Protein AF-A0A3N5S3W1-F1 (afdb_monomer)

Secondary structure (DSSP, 8-state):
---------------HHHHHHHHHHHHHHHHHTT-HHHHHHHHHHHHHHHHT-----HHHHHHHHHHHHHHHHHHTT-HHHHHHHHHHHHHHHH-S----------------EEEEEETTTTEEEEEETTSEEEE----TTS-EEEEEEEPPPSSTTT-TT-TTS-TT---EEEEEEEE-TT--HHHHHHHHHHHHHT-TTEEEEEEEEEEEGGGEEEEEEEEEEEETTEEEEEEEEEEEETTEEEEEEEEEEHHHHHHHHHHHHHHHHH-EE-------

Sequence (280 aa):
MFPIVRAQNQSTLGTSESVIKVLIEDAIQALHDGNTTKTIQNLHVVDKMISESNQNYTNVQASKLLIGDAIQAVNNNDTARALVYLNLTVQQLGGQILASQTFGTIQPAIQGLLTYNDPVLGISIQYPSDWSSRQYAYTPSVNNTLVGFYSPSKTASELGNISGVSGNFVPYLDIFIFPSKNVSLDEIVKSRINKINSSSNFVINESKPISLKGNQPAYIIIYNSMAQGEHFKKMQVYTPLHNNIYLLTFTAQDALFSNYLQTVWKMINSFEITNSTAIH

Solvent-accessible surface area (backbone atoms only — not comparable to full-atom values): 16065 Å² total; per-residue (Å²): 136,88,83,90,81,76,84,78,82,83,72,87,72,70,53,75,65,56,54,42,51,54,37,51,55,52,21,50,52,28,47,76,73,67,35,55,69,60,19,44,54,33,46,53,53,40,48,49,56,58,72,72,47,89,69,92,46,76,50,56,60,55,31,48,52,27,48,52,53,19,46,53,23,46,76,69,71,34,56,70,61,16,50,52,27,50,52,51,30,49,54,60,77,51,87,65,83,85,78,88,73,89,70,73,84,77,59,78,82,75,81,49,73,40,74,51,74,39,68,90,80,20,37,32,32,41,42,58,55,72,37,50,74,47,76,48,80,82,60,88,90,43,79,28,57,46,39,36,40,32,48,68,72,75,44,83,84,73,51,85,70,58,89,90,49,79,62,76,81,57,44,32,41,32,38,32,38,32,58,40,82,91,53,52,70,68,58,54,49,50,53,51,51,51,60,41,71,75,33,93,51,39,47,80,78,46,74,47,79,48,66,40,46,91,70,38,64,29,37,40,40,31,30,40,38,57,55,98,92,40,59,29,33,36,42,37,38,40,33,73,52,93,66,28,33,40,35,40,37,37,43,22,47,48,93,49,35,73,81,44,43,67,60,52,48,52,25,55,56,46,30,34,75,46,82,59,75,78,84,126

Structure (mmCIF, N/CA/C/O backbone):
data_AF-A0A3N5S3W1-F1
#
_entry.id   AF-A0A3N5S3W1-F1
#
loop_
_atom_site.group_PDB
_atom_site.id
_atom_site.type_symbol
_atom_site.label_atom_id
_atom_site.label_alt_id
_atom_site.label_comp_id
_atom_site.label_asym_id
_atom_site.label_entity_id
_atom_site.label_seq_id
_atom_site.pdbx_PDB_ins_code
_atom_site.Cartn_x
_atom_site.Cartn_y
_atom_site.Cartn_z
_atom_site.occupancy
_atom_site.B_iso_or_equiv
_atom_site.auth_seq_id
_atom_site.auth_comp_id
_atom_site.auth_asym_id
_atom_site.auth_atom_id
_atom_site.pdbx_PDB_model_num
ATOM 1 N N . MET A 1 1 ? 56.253 40.231 -25.100 1.00 32.78 1 MET A N 1
ATOM 2 C CA . MET A 1 1 ? 55.060 40.835 -25.725 1.00 32.78 1 MET A CA 1
ATOM 3 C C . MET A 1 1 ? 54.496 39.808 -26.705 1.00 32.78 1 MET A C 1
ATOM 5 O O . MET A 1 1 ? 55.181 39.521 -27.672 1.00 32.78 1 MET A O 1
ATOM 9 N N . PHE A 1 2 ? 53.314 39.251 -26.383 1.00 25.14 2 PHE A N 1
ATOM 10 C CA . PHE A 1 2 ? 52.444 38.343 -27.178 1.00 25.14 2 PHE A CA 1
ATOM 11 C C . PHE A 1 2 ? 52.997 36.942 -27.575 1.00 25.14 2 PHE A C 1
ATOM 13 O O . PHE A 1 2 ? 54.201 36.732 -27.526 1.00 25.14 2 PHE A O 1
ATOM 20 N N . PRO A 1 3 ? 52.135 35.926 -27.813 1.00 38.06 3 PRO A N 1
ATOM 21 C CA . PRO A 1 3 ? 51.559 35.107 -26.744 1.00 38.06 3 PRO A CA 1
ATOM 22 C C . PRO A 1 3 ? 51.691 33.584 -26.984 1.00 38.06 3 PRO A C 1
ATOM 24 O O . PRO A 1 3 ? 52.131 33.104 -28.023 1.00 38.06 3 PRO A O 1
ATOM 27 N N . ILE A 1 4 ? 51.264 32.834 -25.969 1.00 38.31 4 ILE A N 1
ATOM 28 C CA . ILE A 1 4 ? 51.109 31.377 -25.913 1.00 38.31 4 ILE A CA 1
ATOM 29 C C . ILE A 1 4 ? 50.134 30.891 -27.000 1.00 38.31 4 ILE A C 1
ATOM 31 O O . ILE A 1 4 ? 48.988 31.334 -27.027 1.00 38.31 4 ILE A O 1
ATOM 35 N N . VAL A 1 5 ? 50.536 29.902 -27.803 1.00 31.53 5 VAL A N 1
ATOM 36 C CA . VAL A 1 5 ? 49.600 29.033 -28.534 1.00 31.53 5 VAL A CA 1
ATOM 37 C C . VAL A 1 5 ? 49.652 27.657 -27.882 1.00 31.53 5 VAL A C 1
ATOM 39 O O . VAL A 1 5 ? 50.535 26.844 -28.145 1.00 31.53 5 VAL A O 1
ATOM 42 N N . ARG A 1 6 ? 48.706 27.417 -26.968 1.00 31.36 6 ARG A N 1
ATOM 43 C CA . ARG A 1 6 ? 48.341 26.061 -26.556 1.00 31.36 6 ARG A CA 1
ATOM 44 C C . ARG A 1 6 ? 47.677 25.402 -27.757 1.00 31.36 6 ARG A C 1
ATOM 46 O O . ARG A 1 6 ? 46.727 25.957 -28.304 1.00 31.36 6 ARG A O 1
ATOM 53 N N . ALA A 1 7 ? 48.174 24.230 -28.136 1.00 30.39 7 ALA A N 1
ATOM 54 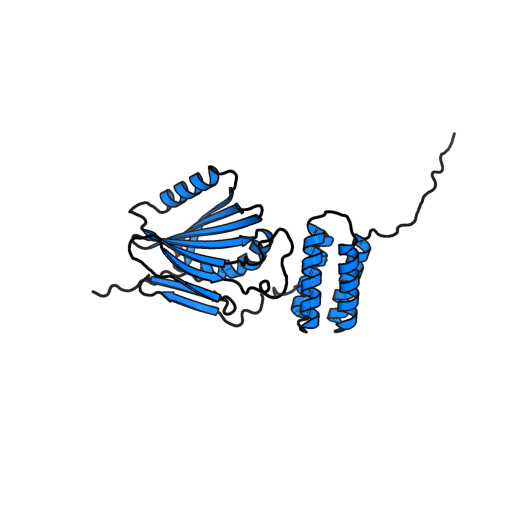C CA . ALA A 1 7 ? 47.515 23.360 -29.093 1.00 30.39 7 ALA A CA 1
ATOM 55 C C . ALA A 1 7 ? 46.061 23.131 -28.648 1.00 30.39 7 ALA A C 1
ATOM 57 O O . ALA A 1 7 ? 45.799 22.540 -27.598 1.00 30.39 7 ALA A O 1
ATOM 58 N N . GLN A 1 8 ? 45.119 23.654 -29.431 1.00 29.73 8 GLN A N 1
ATOM 59 C CA . GLN A 1 8 ? 43.721 23.267 -29.365 1.00 29.73 8 GLN A CA 1
ATOM 60 C C . GLN A 1 8 ? 43.622 21.838 -29.897 1.00 29.73 8 GLN A C 1
ATOM 62 O O . GLN A 1 8 ? 43.619 21.617 -31.104 1.00 29.73 8 GLN A O 1
ATOM 67 N N . ASN A 1 9 ? 43.507 20.865 -28.996 1.00 29.95 9 ASN A N 1
ATOM 68 C CA . ASN A 1 9 ? 42.880 19.597 -29.343 1.00 29.95 9 ASN A CA 1
ATOM 69 C C . ASN A 1 9 ? 41.372 19.844 -29.464 1.00 29.95 9 ASN A C 1
ATOM 71 O O . ASN A 1 9 ? 40.623 19.691 -28.503 1.00 29.95 9 ASN A O 1
ATOM 75 N N . GLN A 1 10 ? 40.929 20.243 -30.655 1.00 35.41 10 GLN A N 1
ATOM 76 C CA . GLN A 1 10 ? 39.571 19.957 -31.098 1.00 35.41 10 GLN A CA 1
ATOM 77 C C . GLN A 1 10 ? 39.554 18.541 -31.681 1.00 35.41 10 GLN A C 1
ATOM 79 O O . GLN A 1 10 ? 39.951 18.307 -32.815 1.00 35.41 10 GLN A O 1
ATOM 84 N N . SER A 1 11 ? 39.074 17.592 -30.885 1.00 31.80 11 SER A N 1
ATOM 85 C CA . SER A 1 11 ? 38.302 16.457 -31.390 1.00 31.80 11 SER A CA 1
ATOM 86 C C . SER A 1 11 ? 37.210 16.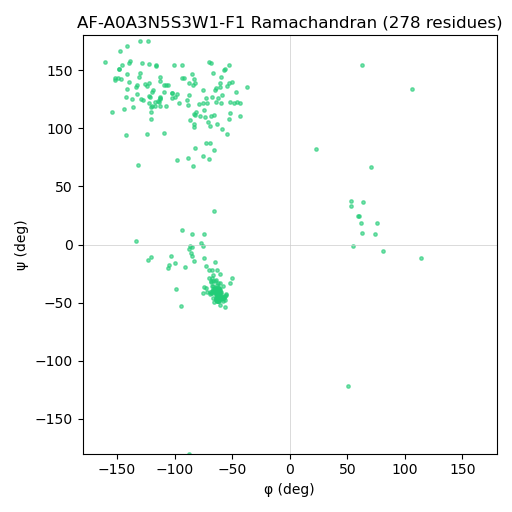182 -30.364 1.00 31.80 11 SER A C 1
ATOM 88 O O . SER A 1 11 ? 37.410 15.533 -29.342 1.00 31.80 11 SER A O 1
ATOM 90 N N . THR A 1 12 ? 36.043 16.772 -30.601 1.00 35.19 12 THR A N 1
ATOM 91 C CA . THR A 1 12 ? 34.802 16.452 -29.897 1.00 35.19 12 THR A CA 1
ATOM 92 C C . THR A 1 12 ? 34.347 15.058 -30.331 1.00 35.19 12 THR A C 1
ATOM 94 O O . THR A 1 12 ? 33.412 14.919 -31.116 1.00 35.19 12 THR A O 1
ATOM 97 N N . LEU A 1 13 ? 35.032 14.011 -29.862 1.00 32.25 13 LEU A N 1
ATOM 98 C CA . LEU A 1 13 ? 34.398 12.705 -29.726 1.00 32.25 13 LEU A CA 1
ATOM 99 C C . LEU A 1 13 ? 33.375 12.863 -28.600 1.00 32.25 13 LEU A C 1
ATOM 101 O O . LEU A 1 13 ? 33.751 13.094 -27.451 1.00 32.25 13 LEU A O 1
ATOM 105 N N . GLY A 1 14 ? 32.088 12.827 -28.952 1.00 42.91 14 GLY A N 1
ATOM 106 C CA . GLY A 1 14 ? 30.999 12.867 -27.981 1.00 42.91 14 GLY A CA 1
ATOM 107 C C . GLY A 1 14 ? 31.229 11.826 -26.886 1.00 42.91 14 GLY A C 1
ATOM 108 O O . GLY A 1 14 ? 31.712 10.726 -27.153 1.00 42.91 14 GLY A O 1
ATOM 109 N N . THR A 1 15 ? 30.926 12.188 -25.644 1.00 55.44 15 THR A N 1
ATOM 110 C CA . THR A 1 15 ? 30.998 11.271 -24.499 1.00 55.44 15 THR A CA 1
ATOM 111 C C . THR A 1 15 ? 30.195 9.991 -24.783 1.00 55.44 15 THR A C 1
ATOM 113 O O . THR A 1 15 ? 29.245 10.022 -25.568 1.00 55.44 15 THR A O 1
ATOM 116 N N . SER A 1 16 ? 30.536 8.859 -24.149 1.00 60.94 16 SER A N 1
ATOM 117 C CA . SER A 1 16 ? 29.798 7.587 -24.320 1.00 60.94 16 SER A CA 1
ATOM 118 C C . SER A 1 16 ? 28.288 7.746 -24.089 1.00 60.94 16 SER A C 1
ATOM 120 O O . SER A 1 16 ? 27.482 7.134 -24.783 1.00 60.94 16 SER A O 1
ATOM 122 N N . GLU A 1 17 ? 27.913 8.645 -23.182 1.00 65.25 17 GLU A N 1
ATOM 123 C CA . GLU A 1 17 ? 26.546 9.082 -22.896 1.00 65.25 17 GLU A CA 1
ATOM 124 C C . GLU A 1 17 ? 25.846 9.747 -24.095 1.00 65.25 17 GLU A C 1
ATOM 126 O O . GLU A 1 17 ? 24.695 9.432 -24.394 1.00 65.25 17 GLU A O 1
ATOM 131 N N . SER A 1 18 ? 26.548 10.615 -24.831 1.00 61.84 18 SER A N 1
ATOM 132 C CA . SER A 1 18 ? 26.004 11.285 -26.021 1.00 61.84 18 SER A CA 1
ATOM 133 C C . SER A 1 18 ? 25.676 10.276 -27.125 1.00 61.84 18 SER A C 1
ATOM 135 O O . SER A 1 18 ? 24.657 10.394 -27.800 1.00 61.84 18 SER A O 1
ATOM 137 N N . VAL A 1 19 ? 26.523 9.255 -27.285 1.00 65.50 19 VAL A N 1
ATOM 138 C CA . VAL A 1 19 ? 26.330 8.184 -28.273 1.00 65.50 19 VAL A CA 1
ATOM 139 C C . VAL A 1 19 ? 25.185 7.253 -27.860 1.00 65.50 19 VAL A C 1
ATOM 141 O O . VAL A 1 19 ? 24.352 6.906 -28.695 1.00 65.50 19 VAL A O 1
ATOM 144 N N . ILE A 1 20 ? 25.088 6.909 -26.571 1.00 71.50 20 ILE A N 1
ATOM 145 C CA . ILE A 1 20 ? 23.970 6.132 -26.014 1.00 71.50 20 ILE A CA 1
ATOM 146 C C . ILE A 1 20 ? 22.629 6.828 -26.287 1.00 71.50 20 ILE A C 1
ATOM 148 O O . ILE A 1 20 ? 21.683 6.186 -26.740 1.00 71.50 20 ILE A O 1
ATOM 152 N N . LYS A 1 21 ? 22.547 8.144 -26.059 1.00 70.50 21 LYS A N 1
ATOM 153 C CA . LYS A 1 21 ? 21.313 8.910 -26.270 1.00 70.50 21 LYS A CA 1
ATOM 154 C C . LYS A 1 21 ? 20.854 8.884 -27.731 1.00 70.50 21 LYS A C 1
ATOM 156 O O . LYS A 1 21 ? 19.690 8.596 -27.991 1.00 70.50 21 LYS A O 1
ATOM 161 N N . VAL A 1 22 ? 21.774 9.111 -28.672 1.00 68.62 22 VAL A N 1
ATOM 162 C CA . VAL A 1 22 ? 21.479 9.075 -30.116 1.00 68.62 22 VAL A CA 1
ATOM 163 C C . VAL A 1 22 ? 20.974 7.696 -30.550 1.00 68.62 22 VAL A C 1
ATOM 165 O O . VAL A 1 22 ? 20.029 7.603 -31.329 1.00 68.62 22 VAL A O 1
ATOM 168 N N . LEU A 1 23 ? 21.555 6.615 -30.021 1.00 69.88 23 LEU A N 1
ATOM 169 C CA . LEU A 1 23 ? 21.116 5.252 -30.332 1.00 69.88 23 LEU A CA 1
ATOM 170 C C . LEU A 1 23 ? 19.711 4.942 -29.794 1.00 69.88 23 LEU A C 1
ATOM 172 O O . LEU A 1 23 ? 18.950 4.237 -30.456 1.00 69.88 23 LEU A O 1
ATOM 176 N N . ILE A 1 24 ? 19.347 5.477 -28.624 1.00 75.38 24 ILE A N 1
ATOM 177 C CA . ILE A 1 24 ? 17.990 5.338 -28.075 1.00 75.38 24 ILE A CA 1
ATOM 178 C C . ILE A 1 24 ? 16.987 6.143 -28.913 1.00 75.38 24 ILE A C 1
ATOM 180 O O . ILE A 1 24 ? 15.915 5.632 -29.230 1.00 75.38 24 ILE A O 1
ATOM 184 N N . GLU A 1 25 ? 17.331 7.366 -29.325 1.00 75.06 25 GLU A N 1
ATOM 185 C CA . GLU A 1 25 ? 16.487 8.186 -30.207 1.00 75.06 25 GLU A CA 1
ATOM 186 C C . GLU A 1 25 ? 16.266 7.511 -31.577 1.00 75.06 25 GLU A C 1
ATOM 188 O O . GLU A 1 25 ? 15.132 7.450 -32.057 1.00 75.06 25 GLU A O 1
ATOM 193 N N . ASP A 1 26 ? 17.302 6.903 -32.170 1.00 65.94 26 ASP A N 1
ATOM 194 C CA . ASP A 1 26 ? 17.171 6.129 -33.417 1.00 65.94 26 ASP A CA 1
ATOM 195 C C . ASP A 1 26 ? 16.365 4.830 -33.216 1.00 65.94 26 ASP A C 1
ATOM 197 O O . ASP A 1 26 ? 15.633 4.408 -34.110 1.00 65.94 26 ASP A O 1
ATOM 201 N N . ALA A 1 27 ? 16.437 4.202 -32.034 1.00 70.31 27 ALA A N 1
ATOM 202 C CA . ALA A 1 27 ? 15.600 3.051 -31.686 1.00 70.31 27 ALA A CA 1
ATOM 203 C C . ALA A 1 27 ? 14.110 3.422 -31.568 1.00 70.31 27 ALA A C 1
ATOM 205 O O . ALA A 1 27 ? 13.261 2.660 -32.036 1.00 70.31 27 ALA A O 1
ATOM 206 N N . ILE A 1 28 ? 13.797 4.591 -30.991 1.00 75.88 28 ILE A N 1
ATOM 207 C CA . ILE A 1 28 ? 12.433 5.142 -30.913 1.00 75.88 28 ILE A CA 1
ATOM 208 C C . ILE A 1 28 ? 11.895 5.417 -32.318 1.00 75.88 28 ILE A C 1
ATOM 210 O O . ILE A 1 28 ? 10.789 4.984 -32.643 1.00 75.88 28 ILE A O 1
ATOM 214 N N . GLN A 1 29 ? 12.681 6.084 -33.170 1.00 67.62 29 GLN A N 1
ATOM 215 C CA . GLN A 1 29 ? 12.267 6.379 -34.542 1.00 67.62 29 GLN A CA 1
ATOM 216 C C . GLN A 1 29 ? 12.048 5.095 -35.353 1.00 67.62 29 GLN A C 1
ATOM 218 O O . GLN A 1 29 ? 11.004 4.937 -35.979 1.00 67.62 29 GLN A O 1
ATOM 223 N N . ALA A 1 30 ? 12.970 4.130 -35.266 1.00 63.88 30 ALA A N 1
ATOM 224 C CA . ALA A 1 30 ? 12.815 2.829 -35.914 1.00 63.88 30 ALA A CA 1
ATOM 225 C C . ALA A 1 30 ? 11.547 2.092 -35.453 1.00 63.88 30 ALA A C 1
ATOM 227 O O . ALA A 1 30 ? 10.891 1.435 -36.259 1.00 63.88 30 ALA A O 1
ATOM 228 N N . LEU A 1 31 ? 11.177 2.229 -34.176 1.00 73.94 31 LEU A N 1
ATOM 229 C CA . LEU A 1 31 ? 9.985 1.599 -33.621 1.00 73.94 31 LEU A CA 1
ATOM 230 C C . LEU A 1 31 ? 8.693 2.279 -34.102 1.00 73.94 31 LEU A C 1
ATOM 232 O O . LEU A 1 31 ? 7.723 1.580 -34.391 1.00 73.94 31 LEU A O 1
ATOM 236 N N . HIS A 1 32 ? 8.683 3.611 -34.248 1.00 72.81 32 HIS A N 1
ATOM 237 C CA . HIS A 1 32 ? 7.587 4.344 -34.901 1.00 72.81 32 HIS A CA 1
ATOM 238 C C . HIS A 1 32 ? 7.413 3.942 -36.370 1.00 72.81 32 HIS A C 1
ATOM 240 O O . HIS A 1 32 ? 6.284 3.812 -36.838 1.00 72.81 32 HIS A O 1
ATOM 246 N N . ASP A 1 33 ? 8.518 3.674 -37.067 1.00 69.69 33 ASP A N 1
ATOM 247 C CA . ASP A 1 33 ? 8.516 3.212 -38.458 1.00 69.69 33 ASP A CA 1
ATOM 248 C C . ASP A 1 33 ? 8.159 1.711 -38.586 1.00 69.69 33 ASP A C 1
ATOM 250 O O . ASP A 1 33 ? 8.157 1.156 -39.686 1.00 69.69 33 ASP A O 1
ATOM 254 N N . GLY A 1 34 ? 7.871 1.026 -37.469 1.00 72.38 34 GLY A N 1
ATOM 255 C CA . GLY A 1 34 ? 7.543 -0.404 -37.420 1.00 72.38 34 GLY A CA 1
ATOM 256 C C . GLY A 1 34 ? 8.740 -1.342 -37.628 1.00 72.38 34 GLY A C 1
ATOM 257 O O . GLY A 1 34 ? 8.563 -2.553 -37.766 1.00 72.38 34 GLY A O 1
ATOM 258 N N . ASN A 1 35 ? 9.967 -0.818 -37.642 1.00 75.88 35 ASN A N 1
ATOM 259 C CA . ASN A 1 35 ? 11.197 -1.570 -37.876 1.00 75.88 35 ASN A CA 1
ATOM 260 C C . ASN A 1 35 ? 11.771 -2.144 -36.570 1.00 75.88 35 ASN A C 1
ATOM 262 O O . ASN A 1 35 ? 12.787 -1.686 -36.041 1.00 75.88 35 ASN A O 1
ATOM 266 N N . THR A 1 36 ? 11.124 -3.197 -36.072 1.00 72.75 36 THR A N 1
ATOM 267 C CA . THR A 1 36 ? 11.479 -3.869 -34.811 1.00 72.75 36 THR A CA 1
ATOM 268 C C . THR A 1 36 ? 12.891 -4.458 -34.812 1.00 72.75 36 THR A C 1
ATOM 270 O O . THR A 1 36 ? 13.568 -4.439 -33.786 1.00 72.75 36 THR A O 1
ATOM 273 N N . THR A 1 37 ? 13.383 -4.923 -35.965 1.00 69.75 37 THR A N 1
ATOM 274 C CA . THR A 1 37 ? 14.753 -5.438 -36.110 1.00 69.75 37 THR A CA 1
ATOM 275 C C . THR A 1 37 ? 15.793 -4.346 -35.866 1.00 69.75 37 THR A C 1
ATOM 277 O O . THR A 1 37 ? 16.723 -4.559 -35.087 1.00 69.75 37 THR A O 1
ATOM 280 N N . LYS A 1 38 ? 15.624 -3.168 -36.482 1.00 64.62 38 LYS A N 1
ATOM 281 C CA . LYS A 1 38 ? 16.523 -2.024 -36.276 1.00 64.62 38 LYS A CA 1
ATOM 282 C C . LYS A 1 38 ? 16.435 -1.506 -34.838 1.00 64.62 38 LYS A C 1
ATOM 284 O O . LYS A 1 38 ? 17.468 -1.218 -34.238 1.00 64.62 38 LYS A O 1
ATOM 289 N N . THR A 1 39 ? 15.234 -1.473 -34.251 1.00 68.88 39 THR A N 1
ATOM 290 C CA . THR A 1 39 ? 15.055 -1.131 -32.833 1.00 68.88 39 THR A CA 1
ATOM 291 C C . THR A 1 39 ? 15.873 -2.058 -31.934 1.00 68.88 39 THR A C 1
ATOM 293 O O . THR A 1 39 ? 16.697 -1.576 -31.165 1.00 68.88 39 THR A O 1
ATOM 296 N N . ILE A 1 40 ? 15.725 -3.381 -32.058 1.00 67.44 40 ILE A N 1
ATOM 297 C CA . ILE A 1 40 ? 16.448 -4.348 -31.213 1.00 67.44 40 ILE A CA 1
ATOM 298 C C . ILE A 1 40 ? 17.967 -4.242 -31.404 1.00 67.44 40 ILE A C 1
ATOM 300 O O . ILE A 1 40 ? 18.711 -4.275 -30.425 1.00 67.44 40 ILE A O 1
ATOM 304 N N . GLN A 1 41 ? 18.441 -4.081 -32.644 1.00 65.81 41 GLN A N 1
ATOM 305 C CA . GLN A 1 41 ? 19.869 -3.903 -32.926 1.00 65.81 41 GLN A CA 1
ATOM 306 C C . GLN A 1 41 ? 20.444 -2.689 -32.194 1.00 65.81 41 GLN A C 1
ATOM 308 O O . GLN A 1 41 ? 21.461 -2.817 -31.513 1.00 65.81 41 GLN A O 1
ATOM 313 N N . ASN A 1 42 ? 19.768 -1.541 -32.274 1.00 64.38 42 ASN A N 1
ATOM 314 C CA . ASN A 1 42 ? 20.190 -0.333 -31.574 1.00 64.38 42 ASN A CA 1
ATOM 315 C C . ASN A 1 42 ? 20.207 -0.543 -30.055 1.00 64.38 42 ASN A C 1
ATOM 317 O O . ASN A 1 42 ? 21.182 -0.184 -29.398 1.00 64.38 42 ASN A O 1
ATOM 321 N N . LEU A 1 43 ? 19.181 -1.187 -29.493 1.00 78.31 43 LEU A N 1
ATOM 322 C CA . LEU A 1 43 ? 19.094 -1.420 -28.049 1.00 78.31 43 LEU A CA 1
ATOM 323 C C . LEU A 1 43 ? 20.151 -2.394 -27.522 1.00 78.31 43 LEU A C 1
ATOM 325 O O . LEU A 1 43 ? 20.690 -2.159 -26.444 1.00 78.31 43 LEU A O 1
ATOM 329 N N . HIS A 1 44 ? 20.523 -3.425 -28.283 1.00 73.69 44 HIS A N 1
ATOM 330 C CA . HIS A 1 44 ? 21.642 -4.300 -27.918 1.00 73.69 44 HIS A CA 1
ATOM 331 C C . HIS A 1 44 ? 22.984 -3.562 -27.908 1.00 73.69 44 HIS A C 1
ATOM 333 O O . HIS A 1 44 ? 23.824 -3.818 -27.044 1.00 73.69 44 HIS A O 1
ATOM 339 N N . VAL A 1 45 ? 23.200 -2.634 -28.847 1.00 67.00 45 VAL A N 1
ATOM 340 C CA . VAL A 1 45 ? 24.411 -1.798 -28.846 1.00 67.00 45 VAL A CA 1
ATOM 341 C C . VAL A 1 45 ? 24.432 -0.911 -27.603 1.00 67.00 45 VAL A C 1
ATOM 343 O O . VAL A 1 45 ? 25.467 -0.819 -26.943 1.00 67.00 45 VAL A O 1
ATOM 346 N N . VAL A 1 46 ? 23.292 -0.323 -27.232 1.00 73.69 46 VAL A N 1
ATOM 347 C CA . VAL A 1 46 ? 23.188 0.491 -26.016 1.00 73.69 46 VAL A CA 1
ATOM 348 C C . VAL A 1 46 ? 23.434 -0.340 -24.753 1.00 73.69 46 VAL A C 1
ATOM 350 O O . VAL A 1 46 ? 24.221 0.079 -23.905 1.00 73.69 46 VAL A O 1
ATOM 353 N N . ASP A 1 47 ? 22.822 -1.521 -24.626 1.00 73.12 47 ASP A N 1
ATOM 354 C CA . ASP A 1 47 ? 23.017 -2.408 -23.469 1.00 73.12 47 ASP A CA 1
ATOM 355 C C . ASP A 1 47 ? 24.489 -2.818 -23.303 1.00 73.12 47 ASP A C 1
ATOM 357 O O . ASP A 1 47 ? 25.043 -2.785 -22.197 1.00 73.12 47 ASP A O 1
ATOM 361 N N . LYS A 1 48 ? 25.169 -3.108 -24.419 1.00 69.56 48 LYS A N 1
ATOM 362 C CA . LYS A 1 48 ? 26.605 -3.394 -24.430 1.00 69.56 48 LYS A CA 1
ATOM 363 C C . LYS A 1 48 ? 27.429 -2.187 -23.975 1.00 69.56 48 LYS A C 1
ATOM 365 O O . LYS A 1 48 ? 28.265 -2.326 -23.086 1.00 69.56 48 LYS A O 1
ATOM 370 N N . MET A 1 49 ? 27.168 -1.003 -24.529 1.00 67.50 49 MET A N 1
ATOM 371 C CA . MET A 1 49 ? 27.880 0.228 -24.165 1.00 67.50 49 MET A CA 1
ATOM 372 C C . MET A 1 49 ? 27.701 0.602 -22.690 1.00 67.50 49 MET A C 1
ATOM 374 O O . MET A 1 49 ? 28.644 1.058 -22.045 1.00 67.50 49 MET A O 1
ATOM 378 N N . ILE A 1 50 ? 26.502 0.395 -22.145 1.00 71.81 50 ILE A N 1
ATOM 379 C CA . ILE A 1 50 ? 26.218 0.606 -20.725 1.00 71.81 50 ILE A CA 1
ATOM 380 C C . ILE A 1 50 ? 26.965 -0.419 -19.865 1.00 71.81 50 ILE A C 1
ATOM 382 O O . ILE A 1 50 ? 27.540 -0.058 -18.841 1.00 71.81 50 ILE A O 1
ATOM 386 N N . SER A 1 51 ? 26.997 -1.682 -20.291 1.00 69.19 51 SER A N 1
ATOM 387 C CA . SER A 1 51 ? 27.670 -2.763 -19.563 1.00 69.19 51 SER A CA 1
ATOM 388 C C . SER A 1 51 ? 29.194 -2.624 -19.528 1.00 69.19 51 SER A C 1
ATOM 390 O O . SER A 1 51 ? 29.822 -3.068 -18.571 1.00 69.19 51 SER A O 1
ATOM 392 N N . GLU A 1 52 ? 29.788 -2.003 -20.546 1.00 66.00 52 GLU A N 1
ATOM 393 C CA . GLU A 1 52 ? 31.231 -1.741 -20.636 1.00 66.00 52 GLU A CA 1
ATOM 394 C C . GLU A 1 52 ? 31.648 -0.430 -19.935 1.00 66.00 52 GLU A C 1
ATOM 396 O O . GLU A 1 52 ? 32.838 -0.145 -19.782 1.00 66.00 52 GLU A O 1
ATOM 401 N N . SER A 1 53 ? 30.685 0.378 -19.480 1.00 62.72 53 SER A N 1
ATOM 402 C CA . SER A 1 53 ? 30.945 1.631 -18.775 1.00 62.72 53 SER A CA 1
ATOM 403 C C . SER A 1 53 ? 31.245 1.387 -17.289 1.00 62.72 53 SER A C 1
ATOM 405 O O . SER A 1 53 ? 30.367 1.021 -16.514 1.00 62.72 53 SER A O 1
ATOM 407 N N . ASN A 1 54 ? 32.475 1.680 -16.849 1.00 51.78 54 ASN A N 1
ATOM 408 C CA . ASN A 1 54 ? 32.886 1.647 -15.430 1.00 51.78 54 ASN A CA 1
ATOM 409 C C . ASN A 1 54 ? 32.346 2.830 -14.592 1.00 51.78 54 ASN A C 1
ATOM 411 O O . ASN A 1 54 ? 32.778 3.048 -13.458 1.00 51.78 54 ASN A O 1
ATOM 415 N N . GLN A 1 55 ? 31.446 3.643 -15.149 1.00 53.50 55 GLN A N 1
ATOM 416 C CA . GLN A 1 55 ? 30.905 4.829 -14.489 1.00 53.50 55 GLN A CA 1
ATOM 417 C C . GLN A 1 55 ? 29.743 4.433 -13.568 1.00 53.50 55 GLN A C 1
ATOM 419 O O . GLN A 1 55 ? 28.676 4.019 -14.020 1.00 53.50 55 GLN A O 1
ATOM 424 N N . ASN A 1 56 ? 29.950 4.571 -12.258 1.00 48.84 56 ASN A N 1
ATOM 425 C CA . ASN A 1 56 ? 28.985 4.190 -11.230 1.00 48.84 56 ASN A CA 1
ATOM 426 C C . ASN A 1 56 ? 27.962 5.314 -10.987 1.00 48.84 56 ASN A C 1
ATOM 428 O O . ASN A 1 56 ? 27.957 5.959 -9.940 1.00 48.84 56 ASN A O 1
ATOM 432 N N . TYR A 1 57 ? 27.117 5.578 -11.983 1.00 52.84 57 TYR A N 1
ATOM 433 C CA . TYR A 1 57 ? 25.967 6.464 -11.828 1.00 52.84 57 TYR A CA 1
ATOM 434 C C . TYR A 1 57 ? 24.701 5.617 -11.696 1.00 52.84 57 TYR A C 1
ATOM 436 O O . TYR A 1 57 ? 24.391 4.795 -12.556 1.00 52.84 57 TYR A O 1
ATOM 444 N N . THR A 1 58 ? 23.936 5.839 -10.631 1.00 52.00 58 THR A N 1
ATOM 445 C CA . THR A 1 58 ? 22.634 5.202 -10.359 1.00 52.00 58 THR A CA 1
ATOM 446 C C . THR A 1 58 ? 21.662 5.270 -11.547 1.00 52.00 58 THR A C 1
ATOM 448 O O . THR A 1 58 ? 20.873 4.348 -11.749 1.00 52.00 58 THR A O 1
ATOM 451 N N . ASN A 1 59 ? 21.773 6.303 -12.390 1.00 57.78 59 ASN A N 1
ATOM 452 C CA . ASN A 1 59 ? 20.958 6.487 -13.596 1.00 57.78 59 ASN A CA 1
ATOM 453 C C . ASN A 1 59 ? 21.286 5.481 -14.715 1.00 57.78 59 ASN A C 1
ATOM 455 O O . ASN A 1 59 ? 20.406 5.125 -15.493 1.00 57.78 59 ASN A O 1
ATOM 459 N N . VAL A 1 60 ? 22.525 4.985 -14.785 1.00 62.16 60 VAL A N 1
ATOM 460 C CA . VAL A 1 60 ? 22.983 4.044 -15.823 1.00 62.16 60 VAL A CA 1
ATOM 461 C C . VAL A 1 60 ? 22.428 2.638 -15.573 1.00 62.16 60 VAL A C 1
ATOM 463 O O . VAL A 1 60 ? 22.015 1.964 -16.513 1.00 62.16 60 VAL A O 1
ATOM 466 N N . GLN A 1 61 ? 22.327 2.221 -14.307 1.00 61.31 61 GLN A N 1
ATOM 467 C CA . GLN A 1 61 ? 21.725 0.933 -13.934 1.00 61.31 61 GLN A CA 1
ATOM 468 C C . GLN A 1 61 ? 20.209 0.918 -14.166 1.00 61.31 61 GLN A C 1
ATOM 470 O O . GLN A 1 61 ? 19.670 -0.053 -14.692 1.00 61.31 61 GLN A O 1
ATOM 475 N N . ALA A 1 62 ? 19.526 2.016 -13.832 1.00 63.72 62 ALA A N 1
ATOM 476 C CA . ALA A 1 62 ? 18.103 2.171 -14.123 1.00 63.72 62 ALA A CA 1
ATOM 477 C C . ALA A 1 62 ? 17.834 2.210 -15.642 1.00 63.72 62 ALA A C 1
ATOM 479 O O . ALA A 1 62 ? 16.912 1.550 -16.119 1.00 63.72 62 ALA A O 1
ATOM 480 N N . SER A 1 63 ? 18.702 2.884 -16.408 1.00 70.25 63 SER A N 1
ATOM 481 C CA . SER A 1 63 ? 18.626 2.921 -17.874 1.00 70.25 63 SER A CA 1
ATOM 482 C C . SER A 1 63 ? 18.828 1.536 -18.485 1.00 70.25 63 SER A C 1
ATOM 484 O O . SER A 1 63 ? 18.092 1.158 -19.392 1.00 70.25 63 SER A O 1
ATOM 486 N N . LYS A 1 64 ? 19.773 0.747 -17.956 1.00 72.44 64 LYS A N 1
ATOM 487 C CA . LYS A 1 64 ? 20.005 -0.640 -18.383 1.00 72.44 64 LYS A CA 1
ATOM 488 C C . LYS A 1 64 ? 18.751 -1.501 -18.231 1.00 72.44 64 LYS A C 1
ATOM 490 O O . LYS A 1 64 ? 18.392 -2.232 -19.149 1.00 72.44 64 LYS A O 1
ATOM 495 N N . LEU A 1 65 ? 18.070 -1.375 -17.092 1.00 68.25 65 LEU A N 1
ATOM 496 C CA . LEU A 1 65 ? 16.834 -2.105 -16.821 1.00 68.25 65 LEU A CA 1
ATOM 497 C C . LEU A 1 65 ? 15.734 -1.738 -17.829 1.00 68.25 65 LEU A C 1
ATOM 499 O O . LEU A 1 65 ? 15.143 -2.621 -18.442 1.00 68.25 65 LEU A O 1
ATOM 503 N N . LEU A 1 66 ? 15.527 -0.439 -18.071 1.00 76.81 66 LEU A N 1
ATOM 504 C CA . LEU A 1 66 ? 14.533 0.046 -19.034 1.00 76.81 66 LEU A CA 1
ATOM 505 C C . LEU A 1 66 ? 14.838 -0.383 -20.478 1.00 76.81 66 LEU A C 1
ATOM 507 O O . LEU A 1 66 ? 13.921 -0.652 -21.249 1.00 76.81 66 LEU A O 1
ATOM 511 N N . ILE A 1 67 ? 16.115 -0.470 -20.860 1.00 78.56 67 ILE A N 1
ATOM 512 C CA . ILE A 1 67 ? 16.518 -0.963 -22.185 1.00 78.56 67 ILE A CA 1
ATOM 513 C C . ILE A 1 67 ? 16.212 -2.457 -22.330 1.00 78.56 67 ILE A C 1
ATOM 515 O O . ILE A 1 67 ? 15.692 -2.864 -23.370 1.00 78.56 67 ILE A O 1
ATOM 519 N N . GLY A 1 68 ? 16.466 -3.258 -21.291 1.00 73.00 68 GLY A N 1
ATOM 520 C CA . GLY A 1 68 ? 16.070 -4.669 -21.255 1.00 73.00 68 GLY A CA 1
ATOM 521 C C . GLY A 1 68 ? 14.556 -4.852 -21.414 1.00 73.00 68 GLY A C 1
ATOM 522 O O . GLY A 1 68 ? 14.113 -5.619 -22.273 1.00 73.00 68 GLY A O 1
ATOM 523 N N . ASP A 1 69 ? 13.767 -4.076 -20.666 1.00 73.62 69 ASP A N 1
ATOM 524 C CA . ASP A 1 69 ? 12.300 -4.083 -20.745 1.00 73.62 69 ASP A CA 1
ATOM 525 C C . ASP A 1 69 ? 11.794 -3.656 -22.137 1.00 73.62 69 ASP A C 1
ATOM 527 O O . ASP A 1 69 ? 10.842 -4.237 -22.671 1.00 73.62 69 ASP A O 1
ATOM 531 N N . ALA A 1 70 ? 12.449 -2.673 -22.768 1.00 74.38 70 ALA A N 1
ATOM 532 C CA . ALA A 1 70 ? 12.137 -2.246 -24.129 1.00 74.38 70 ALA A CA 1
ATOM 533 C C . ALA A 1 70 ? 12.399 -3.355 -25.158 1.00 74.38 70 ALA A C 1
ATOM 535 O O . ALA A 1 70 ? 11.541 -3.609 -26.003 1.00 74.38 70 ALA A O 1
ATOM 536 N N . ILE A 1 71 ? 13.536 -4.056 -25.072 1.00 73.62 71 ILE A N 1
ATOM 537 C CA . ILE A 1 71 ? 13.863 -5.183 -25.963 1.00 73.62 71 ILE A CA 1
ATOM 538 C C . ILE A 1 71 ? 12.815 -6.295 -25.829 1.00 73.62 71 ILE A C 1
ATOM 540 O O . ILE A 1 71 ? 12.308 -6.795 -26.836 1.00 73.62 71 ILE A O 1
ATOM 544 N N . GLN A 1 72 ? 12.445 -6.659 -24.597 1.00 70.12 72 GLN A N 1
ATOM 545 C CA . GLN A 1 72 ? 11.438 -7.692 -24.345 1.00 70.12 72 GLN A CA 1
ATOM 546 C C . GLN A 1 72 ? 10.058 -7.284 -24.883 1.00 70.12 72 GLN A C 1
ATOM 548 O O . GLN A 1 72 ? 9.369 -8.097 -25.499 1.00 70.12 72 GLN A O 1
ATOM 553 N N . ALA A 1 73 ? 9.660 -6.021 -24.705 1.00 65.12 73 ALA A N 1
ATOM 554 C CA . ALA A 1 73 ? 8.404 -5.503 -25.238 1.00 65.12 73 ALA A CA 1
ATOM 555 C C . ALA A 1 73 ? 8.368 -5.534 -26.777 1.00 65.12 73 ALA A C 1
ATOM 557 O O . ALA A 1 73 ? 7.368 -5.972 -27.344 1.00 65.12 73 ALA A O 1
ATOM 558 N N . VAL A 1 74 ? 9.465 -5.176 -27.458 1.00 70.38 74 VAL A N 1
ATOM 559 C CA . VAL A 1 74 ? 9.557 -5.296 -28.926 1.00 70.38 74 VAL A CA 1
ATOM 560 C C . VAL A 1 74 ? 9.467 -6.759 -29.374 1.00 70.38 74 VAL A C 1
ATOM 562 O O . VAL A 1 74 ? 8.727 -7.057 -30.309 1.00 70.38 74 VAL A O 1
ATOM 565 N N . ASN A 1 75 ? 10.144 -7.685 -28.685 1.00 67.38 75 ASN A N 1
ATOM 566 C CA . ASN A 1 75 ? 10.073 -9.124 -28.985 1.00 67.38 75 ASN A CA 1
ATOM 567 C C . ASN A 1 75 ? 8.660 -9.703 -28.802 1.00 67.38 75 ASN A C 1
ATOM 569 O O . ASN A 1 75 ? 8.252 -10.589 -29.549 1.00 67.38 75 ASN A O 1
ATOM 573 N N . ASN A 1 76 ? 7.897 -9.169 -27.846 1.00 68.81 76 ASN A N 1
ATOM 574 C CA . ASN A 1 76 ? 6.500 -9.535 -27.600 1.00 68.81 76 ASN A CA 1
ATOM 575 C C . ASN A 1 76 ? 5.503 -8.776 -28.493 1.00 68.81 76 ASN A C 1
ATOM 577 O O . ASN A 1 76 ? 4.294 -8.866 -28.278 1.00 68.81 76 ASN A O 1
ATOM 581 N N . ASN A 1 77 ? 5.997 -8.029 -29.485 1.00 76.31 77 ASN A N 1
ATOM 582 C CA . ASN A 1 77 ? 5.207 -7.201 -30.394 1.00 76.31 77 ASN A CA 1
ATOM 583 C C . ASN A 1 77 ? 4.367 -6.114 -29.685 1.00 76.31 77 ASN A C 1
ATOM 585 O O . ASN A 1 77 ? 3.364 -5.638 -30.217 1.00 76.31 77 ASN A O 1
ATOM 589 N N . ASP A 1 78 ? 4.783 -5.703 -28.485 1.00 72.88 78 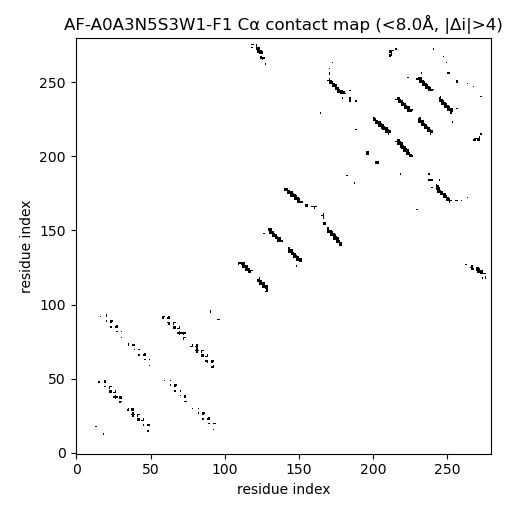ASP A N 1
ATOM 590 C CA . ASP A 1 78 ? 4.170 -4.644 -27.684 1.00 72.88 78 ASP A CA 1
ATOM 591 C C . ASP A 1 78 ? 4.937 -3.329 -27.867 1.00 72.88 78 ASP A C 1
ATOM 593 O O . ASP A 1 78 ? 5.690 -2.855 -27.008 1.00 72.88 78 ASP A O 1
ATOM 597 N N . THR A 1 79 ? 4.762 -2.743 -29.049 1.00 71.81 79 THR A N 1
ATOM 598 C CA . THR A 1 79 ? 5.472 -1.528 -29.465 1.00 71.81 79 THR A CA 1
ATOM 599 C C . THR A 1 79 ? 5.115 -0.319 -28.598 1.00 71.81 79 THR A C 1
ATOM 601 O O . THR A 1 79 ? 5.968 0.530 -28.349 1.00 71.81 79 THR A O 1
ATOM 604 N N . ALA A 1 80 ? 3.894 -0.264 -28.059 1.00 67.19 80 ALA A N 1
ATOM 605 C CA . ALA A 1 80 ? 3.457 0.805 -27.167 1.00 67.19 80 ALA A CA 1
ATOM 606 C C . ALA A 1 80 ? 4.222 0.785 -25.835 1.00 67.19 80 ALA A C 1
ATOM 608 O O . ALA A 1 80 ? 4.712 1.827 -25.397 1.00 67.19 80 ALA A O 1
ATOM 609 N N . ARG A 1 81 ? 4.380 -0.389 -25.202 1.00 66.56 81 ARG A N 1
ATOM 610 C CA . ARG A 1 81 ? 5.187 -0.503 -23.975 1.00 66.56 81 ARG A CA 1
ATOM 611 C C . ARG A 1 81 ? 6.667 -0.268 -24.242 1.00 66.56 81 ARG A C 1
ATOM 613 O O . ARG A 1 81 ? 7.308 0.426 -23.457 1.00 66.56 81 ARG A O 1
ATOM 620 N N . ALA A 1 82 ? 7.190 -0.772 -25.359 1.00 67.50 82 ALA A N 1
ATOM 621 C CA . ALA A 1 82 ? 8.570 -0.514 -25.754 1.00 67.50 82 ALA A CA 1
ATOM 622 C C . ALA A 1 82 ? 8.857 0.994 -25.868 1.00 67.50 82 ALA A C 1
ATOM 624 O O . ALA A 1 82 ? 9.828 1.471 -25.287 1.00 67.50 82 ALA A O 1
ATOM 625 N N . LEU A 1 83 ? 7.974 1.772 -26.505 1.00 66.62 83 LEU A N 1
ATOM 626 C CA . LEU A 1 83 ? 8.118 3.231 -26.593 1.00 66.62 83 LEU A CA 1
ATOM 627 C C . LEU A 1 83 ? 8.123 3.917 -25.222 1.00 66.62 83 LEU A C 1
ATOM 629 O O . LEU A 1 83 ? 8.886 4.859 -25.011 1.00 66.62 83 LEU A O 1
ATOM 633 N N . VAL A 1 84 ? 7.302 3.456 -24.274 1.00 72.62 84 VAL A N 1
ATOM 634 C CA . VAL A 1 84 ? 7.292 4.005 -22.908 1.00 72.62 84 VAL A CA 1
ATOM 635 C C . VAL A 1 84 ? 8.646 3.797 -22.235 1.00 72.62 84 VAL A C 1
ATOM 637 O O . VAL A 1 84 ? 9.209 4.754 -21.704 1.00 72.62 84 VAL A O 1
ATOM 640 N N . TYR A 1 85 ? 9.193 2.582 -22.291 1.00 72.62 85 TYR A N 1
ATOM 641 C CA . TYR A 1 85 ? 10.486 2.282 -21.682 1.00 72.62 85 TYR A CA 1
ATOM 642 C C . TYR A 1 85 ? 11.618 3.090 -22.313 1.00 72.62 85 TYR A C 1
ATOM 644 O O . TYR A 1 85 ? 12.398 3.700 -21.589 1.00 72.62 85 TYR A O 1
ATOM 652 N N . LEU A 1 86 ? 11.647 3.199 -23.643 1.00 73.62 86 LEU A N 1
ATOM 653 C CA . LEU A 1 86 ? 12.656 3.996 -24.342 1.00 73.62 86 LEU A CA 1
ATOM 654 C C . LEU A 1 86 ? 12.587 5.482 -23.981 1.00 73.62 86 LEU A C 1
ATOM 656 O O . LEU A 1 86 ? 13.620 6.098 -23.723 1.00 73.62 86 LEU A O 1
ATOM 660 N N . ASN A 1 87 ? 11.384 6.048 -23.877 1.00 74.81 87 ASN A N 1
ATOM 661 C CA . ASN A 1 87 ? 11.204 7.436 -23.453 1.00 74.81 87 ASN A CA 1
ATOM 662 C C . ASN A 1 87 ? 11.651 7.664 -22.000 1.00 74.81 87 ASN A C 1
ATOM 664 O O . ASN A 1 87 ? 12.264 8.689 -21.702 1.00 74.81 87 ASN A O 1
ATOM 668 N N . LEU A 1 88 ? 11.391 6.715 -21.096 1.00 72.31 88 LEU A N 1
ATOM 669 C CA . LEU A 1 88 ? 11.882 6.774 -19.716 1.00 72.31 88 LEU A CA 1
ATOM 670 C C . LEU A 1 88 ? 13.416 6.685 -19.657 1.00 72.31 88 LEU A C 1
ATOM 672 O O . LEU A 1 88 ? 14.030 7.407 -18.872 1.00 72.31 88 LEU A O 1
ATOM 676 N N . THR A 1 89 ? 14.048 5.878 -20.515 1.00 72.25 89 THR A N 1
ATOM 677 C CA . THR A 1 89 ? 15.514 5.809 -20.621 1.00 72.25 89 THR A CA 1
ATOM 678 C C . THR A 1 89 ? 16.092 7.155 -21.061 1.00 72.25 89 THR A C 1
ATOM 680 O O . THR A 1 89 ? 17.050 7.644 -20.462 1.00 72.25 89 THR A O 1
ATOM 683 N N . VAL A 1 90 ? 15.471 7.820 -22.045 1.00 72.62 90 VAL A N 1
ATOM 684 C CA . VAL A 1 90 ? 15.865 9.180 -22.461 1.00 72.62 90 VAL A CA 1
ATOM 685 C C . VAL A 1 90 ? 15.707 10.180 -21.312 1.00 72.62 90 VAL A C 1
ATOM 687 O O . VAL A 1 90 ? 16.578 11.027 -21.125 1.00 72.62 90 VAL A O 1
ATOM 690 N N . GLN A 1 91 ? 14.644 10.079 -20.506 1.00 71.62 91 GLN A N 1
ATOM 691 C CA . GLN A 1 91 ? 14.457 10.945 -19.334 1.00 71.62 91 GLN A CA 1
ATOM 692 C C . GLN A 1 91 ? 15.561 10.755 -18.288 1.00 71.62 91 GLN A C 1
ATOM 694 O O . GLN A 1 91 ? 16.079 11.741 -17.761 1.00 71.62 91 GLN A O 1
ATOM 699 N N . GLN A 1 92 ? 15.940 9.508 -18.004 1.00 69.19 92 GLN A N 1
ATOM 700 C CA . GLN A 1 92 ? 16.966 9.190 -17.007 1.00 69.19 92 GLN A CA 1
ATOM 701 C C . GLN A 1 92 ? 18.374 9.624 -17.429 1.00 69.19 92 GLN A C 1
ATOM 703 O O . GLN A 1 92 ? 19.177 9.997 -16.574 1.00 69.19 92 GLN A O 1
ATOM 708 N N . LEU A 1 93 ? 18.660 9.609 -18.732 1.00 70.81 93 LEU A N 1
ATOM 709 C CA . LEU A 1 93 ? 19.950 10.016 -19.293 1.00 70.81 93 LEU A CA 1
ATOM 710 C C . LEU A 1 93 ? 20.007 11.505 -19.672 1.00 70.81 93 LEU A C 1
ATOM 712 O O . LEU A 1 93 ? 21.084 12.051 -19.863 1.00 70.81 93 LEU A O 1
ATOM 716 N N . GLY A 1 94 ? 18.859 12.165 -19.846 1.00 60.41 94 GLY A N 1
ATOM 717 C CA . GLY A 1 94 ? 18.785 13.411 -20.611 1.00 60.41 94 GLY A CA 1
ATOM 718 C C . GLY A 1 94 ? 18.610 14.709 -19.830 1.00 60.41 94 GLY A C 1
ATOM 719 O O . GLY A 1 94 ? 18.869 15.759 -20.408 1.00 60.41 94 GLY A O 1
ATOM 720 N N . GLY A 1 95 ? 18.140 14.696 -18.579 1.00 53.31 95 GLY A N 1
ATOM 721 C CA . GLY A 1 95 ? 17.980 15.904 -17.748 1.00 53.31 95 GLY A CA 1
ATOM 722 C C . GLY A 1 95 ? 17.132 17.066 -18.318 1.00 53.31 95 GLY A C 1
ATOM 723 O O . GLY A 1 95 ? 16.964 18.064 -17.620 1.00 53.31 95 GLY A O 1
ATOM 724 N N . GLN A 1 96 ? 16.579 16.985 -19.536 1.00 37.38 96 GLN A N 1
ATOM 725 C CA . GLN A 1 96 ? 15.714 18.001 -20.143 1.00 37.38 96 GLN A CA 1
ATOM 726 C C . GLN A 1 96 ? 14.633 17.400 -21.051 1.00 37.38 96 GLN A C 1
ATOM 728 O O . GLN A 1 96 ? 14.839 16.427 -21.773 1.00 37.38 96 GLN A O 1
ATOM 733 N N . ILE A 1 97 ? 13.470 18.047 -20.973 1.00 42.41 97 ILE A N 1
ATOM 734 C CA . ILE A 1 97 ? 12.198 17.749 -21.627 1.00 42.41 97 ILE A CA 1
ATOM 735 C C . ILE A 1 97 ? 12.301 18.065 -23.125 1.00 42.41 97 ILE A C 1
ATOM 737 O O . ILE A 1 97 ? 12.495 19.222 -23.493 1.00 42.41 97 ILE A O 1
ATOM 741 N N . LEU A 1 98 ? 12.072 17.075 -23.991 1.00 35.38 98 LEU A N 1
ATOM 742 C CA . LEU A 1 98 ? 11.588 17.352 -25.344 1.00 35.38 98 LEU A CA 1
ATOM 743 C C . LEU A 1 98 ? 10.069 17.510 -25.261 1.00 35.38 98 LEU A C 1
ATOM 745 O O . LEU A 1 98 ? 9.322 16.561 -25.033 1.00 35.38 98 LEU A O 1
ATOM 749 N N . ALA A 1 99 ? 9.643 18.768 -25.327 1.00 34.50 99 ALA A N 1
ATOM 750 C CA . ALA A 1 99 ? 8.257 19.171 -25.208 1.00 34.50 99 ALA A CA 1
ATOM 751 C C . ALA A 1 99 ? 7.435 18.740 -26.429 1.00 34.50 99 ALA A C 1
ATOM 753 O O . ALA A 1 99 ? 7.937 18.624 -27.546 1.00 34.50 99 ALA A O 1
ATOM 754 N N . SER A 1 100 ? 6.127 18.630 -26.190 1.00 34.31 100 SER A N 1
ATOM 755 C CA . SER A 1 100 ? 5.041 18.566 -27.177 1.00 34.31 100 SER A CA 1
ATOM 756 C C . SER A 1 100 ? 4.917 17.289 -28.011 1.00 34.31 100 SER A C 1
ATOM 758 O O . SER A 1 100 ? 4.924 17.316 -29.234 1.00 34.31 100 SER A O 1
ATOM 760 N N . GLN A 1 101 ? 4.586 16.194 -27.333 1.00 31.02 101 GLN A N 1
ATOM 761 C CA . GLN A 1 101 ? 3.415 15.419 -27.738 1.00 31.02 101 GLN A CA 1
ATOM 762 C C . GLN A 1 101 ? 2.567 15.201 -26.485 1.00 31.02 101 GLN A C 1
ATOM 764 O O . GLN A 1 101 ? 3.062 14.744 -25.455 1.00 31.02 101 GLN A O 1
ATOM 769 N N . THR A 1 102 ? 1.295 15.591 -26.538 1.00 36.59 102 THR A N 1
ATOM 770 C CA . THR A 1 102 ? 0.292 15.170 -25.558 1.00 36.59 102 THR A CA 1
ATOM 771 C C . THR A 1 102 ? 0.101 13.667 -25.711 1.00 36.59 102 THR A C 1
ATOM 773 O O . THR A 1 102 ? -0.822 13.208 -26.377 1.00 36.59 102 THR A O 1
ATOM 776 N N . PHE A 1 103 ? 1.004 12.893 -25.115 1.00 34.31 103 PHE A N 1
ATOM 777 C CA . PHE A 1 103 ? 0.788 11.479 -24.892 1.00 34.31 103 PHE A CA 1
ATOM 778 C C . PHE A 1 103 ? -0.271 11.377 -23.803 1.00 34.31 103 PHE A C 1
ATOM 780 O O . PHE A 1 103 ? -0.015 11.671 -22.633 1.00 34.31 103 PHE A O 1
ATOM 787 N N . GLY A 1 104 ? -1.490 11.014 -24.208 1.00 28.12 104 GLY A N 1
ATOM 788 C CA . GLY A 1 104 ? -2.480 10.509 -23.271 1.00 28.12 104 GLY A CA 1
ATOM 789 C C . GLY A 1 104 ? -1.795 9.478 -22.385 1.00 28.12 104 GLY A C 1
ATOM 790 O O . GLY A 1 104 ? -1.043 8.637 -22.874 1.00 28.12 104 GLY A O 1
ATOM 791 N N . THR A 1 105 ? -1.985 9.602 -21.078 1.00 24.91 105 THR A N 1
ATOM 792 C CA . THR A 1 105 ? -1.479 8.660 -20.090 1.00 24.91 105 THR A CA 1
ATOM 793 C C . THR A 1 105 ? -1.965 7.261 -20.458 1.00 24.91 105 THR A C 1
ATOM 795 O O . THR A 1 105 ? -3.074 6.868 -20.102 1.00 24.91 105 THR A O 1
ATOM 798 N N . ILE A 1 106 ? -1.145 6.481 -2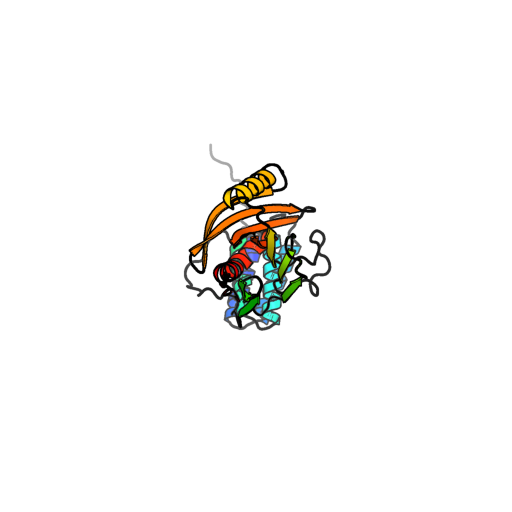1.171 1.00 31.33 106 ILE A N 1
ATOM 799 C CA . ILE A 1 106 ? -1.363 5.042 -21.303 1.00 31.33 106 ILE A CA 1
ATOM 800 C C . ILE A 1 106 ? -0.933 4.445 -19.965 1.00 31.33 106 ILE A C 1
ATOM 802 O O . ILE A 1 106 ? 0.147 3.888 -19.789 1.00 31.33 106 ILE A O 1
ATOM 806 N N . GLN A 1 107 ? -1.825 4.628 -18.990 1.00 37.28 107 GLN A N 1
ATOM 807 C CA . GLN A 1 107 ? -2.088 3.667 -17.935 1.00 37.28 107 GLN A CA 1
ATOM 808 C C . GLN A 1 107 ? -1.989 2.273 -18.575 1.00 37.28 107 GLN A C 1
ATOM 810 O O . GLN A 1 107 ? -2.564 2.105 -19.657 1.00 37.28 107 GLN A O 1
ATOM 815 N N . PRO A 1 108 ? -1.326 1.269 -17.968 1.00 34.84 108 PRO A N 1
ATOM 816 C CA . PRO A 1 108 ? -1.551 -0.106 -18.399 1.00 34.84 108 PRO A CA 1
ATOM 817 C C . PRO A 1 108 ? -3.062 -0.275 -18.537 1.00 34.84 108 PRO A C 1
ATOM 819 O O . PRO A 1 108 ? -3.791 0.084 -17.608 1.00 34.84 108 PRO A O 1
ATOM 822 N N . ALA A 1 109 ? -3.531 -0.664 -19.724 1.00 33.03 109 ALA A N 1
ATOM 823 C CA . ALA A 1 109 ? -4.949 -0.864 -19.950 1.00 33.03 109 ALA A CA 1
ATOM 824 C C . ALA A 1 109 ? -5.435 -1.810 -18.848 1.00 33.03 109 ALA A C 1
ATOM 826 O O . ALA A 1 109 ? -5.055 -2.979 -18.821 1.00 33.03 109 ALA A O 1
ATOM 827 N N . ILE A 1 110 ? -6.193 -1.272 -17.888 1.00 42.66 110 ILE A N 1
ATOM 828 C CA . ILE A 1 110 ? -6.849 -2.046 -16.842 1.00 42.66 110 ILE A CA 1
ATOM 829 C C . ILE A 1 110 ? -7.924 -2.826 -17.586 1.00 42.66 110 ILE A C 1
ATOM 831 O O . ILE A 1 110 ? -9.040 -2.340 -17.761 1.00 42.66 110 ILE A O 1
ATOM 835 N N . GLN A 1 111 ? -7.594 -4.002 -18.107 1.00 43.16 111 GLN A N 1
ATOM 836 C CA 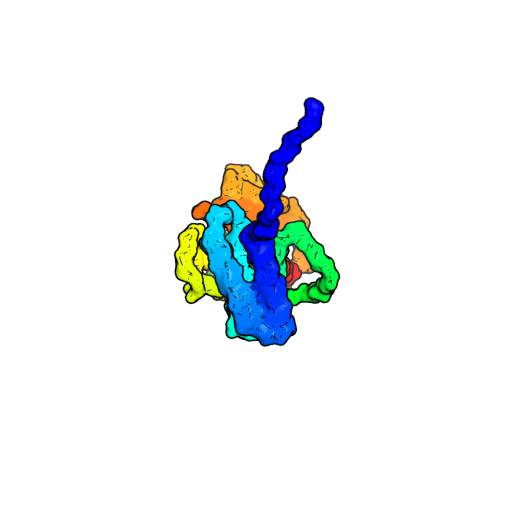. GLN A 1 111 ? -8.626 -4.931 -18.533 1.00 43.16 111 GLN A CA 1
ATOM 837 C C . GLN A 1 111 ? -9.100 -5.696 -17.296 1.00 43.16 111 GLN A C 1
ATOM 839 O O . GLN A 1 111 ? -8.647 -6.793 -16.990 1.00 43.16 111 GLN A O 1
ATOM 844 N N . GLY A 1 112 ? -10.018 -5.055 -16.569 1.00 75.56 112 GLY A N 1
ATOM 845 C CA . GLY A 1 112 ? -10.761 -5.627 -15.447 1.00 75.56 112 GLY A CA 1
ATOM 846 C C . GLY A 1 112 ? -10.320 -5.130 -14.068 1.00 75.56 112 GLY A C 1
ATOM 847 O O . GLY A 1 112 ? -9.137 -5.083 -13.743 1.00 75.56 112 GLY A O 1
ATOM 848 N N . LEU A 1 113 ? -11.302 -4.779 -13.239 1.00 86.31 113 LEU A N 1
ATOM 849 C CA . LEU A 1 113 ? -11.153 -4.672 -11.789 1.00 86.31 113 LEU A CA 1
ATOM 850 C C . LEU A 1 113 ? -11.917 -5.837 -11.163 1.00 86.31 113 LEU A C 1
ATOM 852 O O . LEU A 1 113 ? -13.032 -6.146 -11.585 1.00 86.31 113 LEU A O 1
ATOM 856 N N . LEU A 1 114 ? -11.315 -6.472 -10.167 1.00 87.88 114 LEU A N 1
ATOM 857 C CA . LEU A 1 114 ? -11.971 -7.446 -9.305 1.00 87.88 114 LEU A CA 1
ATOM 858 C C . LEU A 1 114 ? -12.354 -6.773 -7.991 1.00 87.88 114 LEU A C 1
ATOM 860 O O . LEU A 1 114 ? -11.722 -5.805 -7.573 1.00 87.88 114 LEU A O 1
ATOM 864 N N . THR A 1 115 ? -13.376 -7.302 -7.326 1.00 90.81 115 THR A N 1
ATOM 865 C CA . THR A 1 115 ? -13.830 -6.807 -6.024 1.00 90.81 115 THR A CA 1
ATOM 866 C C . THR A 1 115 ? -13.581 -7.875 -4.972 1.00 90.81 115 THR A C 1
ATOM 868 O O . THR A 1 115 ? -14.078 -8.994 -5.088 1.00 90.81 115 THR A O 1
ATOM 871 N N . TYR A 1 116 ? -12.827 -7.528 -3.934 1.00 89.06 116 TYR A N 1
ATOM 872 C CA . TYR A 1 116 ? -12.812 -8.270 -2.681 1.00 89.06 116 TYR A CA 1
ATOM 873 C C . TYR A 1 116 ? -13.921 -7.715 -1.792 1.00 89.06 116 TYR A C 1
ATOM 875 O O . TYR A 1 116 ? -13.994 -6.505 -1.591 1.00 89.06 116 TYR A O 1
ATOM 883 N N . ASN A 1 117 ? -14.774 -8.590 -1.271 1.00 88.81 117 ASN A N 1
ATOM 884 C CA . ASN A 1 117 ? -15.898 -8.213 -0.426 1.00 88.81 117 ASN A CA 1
ATOM 885 C C . ASN A 1 117 ? -15.996 -9.174 0.758 1.00 88.81 117 ASN A C 1
ATOM 887 O O . ASN A 1 117 ? -16.117 -10.382 0.559 1.00 88.81 117 ASN A O 1
ATOM 891 N N . ASP A 1 118 ? -15.989 -8.621 1.965 1.00 85.06 118 ASP A N 1
ATOM 892 C CA . ASP A 1 118 ? -16.220 -9.341 3.210 1.00 85.06 118 ASP A CA 1
ATOM 893 C C . ASP A 1 118 ? -17.388 -8.676 3.956 1.00 85.06 118 ASP A C 1
ATOM 895 O O . ASP A 1 118 ? -17.195 -7.686 4.669 1.00 85.06 118 ASP A O 1
ATOM 899 N N . PRO A 1 119 ? -18.622 -9.186 3.788 1.00 85.06 119 PRO A N 1
ATOM 900 C CA . PRO A 1 119 ? -19.805 -8.595 4.407 1.00 85.06 119 PRO A CA 1
ATOM 901 C C . PRO A 1 119 ? -19.874 -8.841 5.921 1.00 85.06 119 PRO A C 1
ATOM 903 O O . PRO A 1 119 ? -20.594 -8.124 6.616 1.00 85.06 119 PRO A O 1
ATOM 906 N N . VAL A 1 120 ? -19.136 -9.828 6.447 1.00 84.62 120 VAL A N 1
ATOM 907 C CA . VAL A 1 120 ? -19.073 -10.110 7.890 1.00 84.62 120 VAL A CA 1
ATOM 908 C C . VAL A 1 120 ? -18.209 -9.059 8.579 1.00 84.62 120 VAL A C 1
ATOM 910 O O . VAL A 1 120 ? -18.580 -8.544 9.631 1.00 84.62 120 VAL A O 1
ATOM 913 N N . LEU A 1 121 ? -17.085 -8.696 7.958 1.00 86.25 121 LEU A N 1
ATOM 914 C CA . LEU A 1 121 ? -16.212 -7.617 8.424 1.00 86.25 121 LEU A CA 1
ATOM 915 C C . LEU A 1 121 ? -16.618 -6.236 7.899 1.00 86.25 121 LEU A C 1
ATOM 917 O O . LEU A 1 121 ? -15.978 -5.248 8.257 1.00 86.25 121 LEU A O 1
ATOM 921 N N . GLY A 1 122 ? -17.666 -6.159 7.078 1.00 87.56 122 GLY A N 1
ATOM 922 C CA . GLY A 1 122 ? -18.230 -4.914 6.567 1.00 87.56 122 GLY A CA 1
ATOM 923 C C . GLY A 1 122 ? -17.266 -4.122 5.686 1.00 87.56 122 GLY A C 1
ATOM 924 O O . GLY A 1 122 ? -17.251 -2.896 5.772 1.00 87.56 122 GLY A O 1
ATOM 925 N N . ILE A 1 123 ? -16.440 -4.792 4.877 1.00 91.25 123 ILE A N 1
ATOM 926 C CA . ILE A 1 123 ? -15.472 -4.126 3.997 1.00 91.25 123 ILE A CA 1
ATOM 927 C C . ILE A 1 123 ? -15.539 -4.621 2.556 1.00 91.25 123 ILE A C 1
ATOM 929 O O . ILE A 1 123 ? -15.754 -5.801 2.283 1.00 91.25 123 ILE A O 1
ATOM 933 N N . SER A 1 124 ? -15.263 -3.710 1.630 1.00 93.12 124 SER A N 1
ATOM 934 C CA . SER A 1 124 ? -15.108 -4.000 0.209 1.00 93.12 124 SER A CA 1
ATOM 935 C C . SER A 1 124 ? -13.981 -3.164 -0.391 1.00 93.12 124 SER A C 1
ATOM 937 O O . SER A 1 124 ? -13.736 -2.041 0.047 1.00 93.12 124 SER A O 1
ATOM 939 N N . ILE A 1 125 ? -13.262 -3.708 -1.371 1.00 95.25 125 ILE A N 1
ATOM 940 C CA . ILE A 1 125 ? -12.197 -3.006 -2.098 1.00 95.25 125 ILE A CA 1
ATOM 941 C C . ILE A 1 125 ? -12.054 -3.567 -3.512 1.00 95.25 125 ILE A C 1
ATOM 943 O O . ILE A 1 125 ? -12.139 -4.778 -3.728 1.00 95.25 125 ILE A O 1
ATOM 947 N N . GLN A 1 126 ? -11.805 -2.691 -4.482 1.00 95.56 126 GLN A N 1
ATOM 948 C CA . GLN A 1 126 ? -11.465 -3.086 -5.843 1.00 95.56 126 GLN A CA 1
ATOM 949 C C . GLN A 1 126 ? -9.951 -3.192 -6.017 1.00 95.56 126 GLN A C 1
ATOM 951 O O . GLN A 1 126 ? -9.184 -2.388 -5.485 1.00 95.56 126 GLN A O 1
ATOM 956 N N . TYR A 1 127 ? -9.522 -4.170 -6.805 1.00 92.00 127 TYR A N 1
ATOM 957 C CA . TYR A 1 127 ? -8.125 -4.393 -7.147 1.00 92.00 127 TYR A CA 1
ATOM 958 C C . TYR A 1 127 ? -7.965 -4.785 -8.621 1.00 92.00 127 TYR A C 1
ATOM 960 O O . TYR A 1 127 ? -8.924 -5.253 -9.240 1.00 92.00 127 TYR A O 1
ATOM 968 N N . PRO A 1 128 ? -6.782 -4.564 -9.219 1.00 90.06 128 PRO A 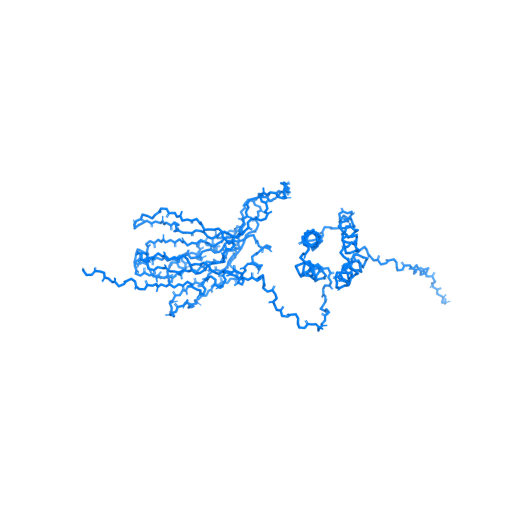N 1
ATOM 969 C CA . PRO A 1 128 ? -6.530 -4.956 -10.602 1.00 90.06 128 PRO A CA 1
ATOM 970 C C . PRO A 1 128 ? -6.684 -6.467 -10.806 1.00 90.06 128 PRO A C 1
ATOM 972 O O . PRO A 1 128 ? -6.238 -7.254 -9.975 1.00 90.06 128 PRO A O 1
ATOM 975 N N . SER A 1 129 ? -7.300 -6.873 -11.916 1.00 87.19 129 SER A N 1
ATOM 976 C CA . SER A 1 129 ? -7.552 -8.286 -12.244 1.00 87.19 129 SER A CA 1
ATOM 977 C C . SER A 1 129 ? -6.288 -9.126 -12.442 1.00 87.19 129 SER A C 1
ATOM 979 O O . SER A 1 129 ? -6.337 -10.346 -12.311 1.00 87.19 129 SER A O 1
ATOM 981 N N . ASP A 1 130 ? -5.165 -8.486 -12.752 1.00 78.69 130 ASP A N 1
ATOM 982 C CA . ASP A 1 130 ? -3.857 -9.110 -12.924 1.00 78.69 130 ASP A CA 1
ATOM 983 C C . ASP A 1 130 ? -3.101 -9.293 -11.595 1.00 78.69 130 ASP A C 1
ATOM 985 O O . ASP A 1 130 ? -2.092 -9.998 -11.548 1.00 78.69 130 ASP A O 1
ATOM 989 N N . TRP A 1 131 ? -3.582 -8.704 -10.496 1.00 84.88 131 TRP A N 1
ATOM 990 C CA . TRP A 1 131 ? -3.013 -8.917 -9.168 1.00 84.88 131 TRP A CA 1
ATOM 991 C C . TRP A 1 131 ? -3.549 -10.208 -8.555 1.00 84.88 131 TRP A C 1
ATOM 993 O O . TRP A 1 131 ? -4.741 -10.508 -8.604 1.00 84.88 131 TRP A O 1
ATOM 1003 N N . SER A 1 132 ? -2.669 -10.952 -7.892 1.00 81.38 132 SER A N 1
ATOM 1004 C CA . SER A 1 132 ? -3.084 -12.125 -7.122 1.00 81.38 132 SER A CA 1
ATOM 1005 C C . SER A 1 132 ? -3.554 -11.707 -5.729 1.00 81.38 132 SER A C 1
ATOM 1007 O O . SER A 1 132 ? -2.924 -10.876 -5.078 1.00 81.38 132 SER A O 1
ATOM 1009 N N . SER A 1 133 ? -4.653 -12.287 -5.247 1.00 82.31 133 SER A N 1
ATOM 1010 C CA . SER A 1 133 ? -5.140 -12.066 -3.882 1.00 82.31 133 SER A CA 1
ATOM 1011 C C . SER A 1 133 ? -4.914 -13.300 -3.014 1.00 82.31 133 SER A C 1
ATOM 1013 O O . SER A 1 133 ? -5.218 -14.415 -3.439 1.00 82.31 133 SER A O 1
ATOM 1015 N N . ARG A 1 134 ? -4.458 -13.111 -1.776 1.00 79.19 134 ARG A N 1
ATOM 1016 C CA . ARG A 1 134 ? -4.363 -14.162 -0.757 1.00 79.19 134 ARG A CA 1
ATOM 1017 C C . ARG A 1 134 ? -5.160 -13.756 0.468 1.00 79.19 134 ARG A C 1
ATOM 1019 O O . ARG A 1 134 ? -4.863 -12.729 1.067 1.00 79.19 134 ARG A O 1
ATOM 1026 N N . GLN A 1 135 ? -6.135 -14.572 0.840 1.00 82.06 135 GLN A N 1
ATOM 1027 C CA . GLN A 1 135 ? -6.916 -14.392 2.060 1.00 82.06 135 GLN A CA 1
ATOM 1028 C C . GLN A 1 135 ? -6.309 -15.202 3.204 1.00 82.06 135 GLN A C 1
ATOM 1030 O O . GLN A 1 135 ? -5.626 -16.205 2.979 1.00 82.06 135 GLN A O 1
ATOM 1035 N N . TYR A 1 136 ? -6.562 -14.762 4.427 1.00 80.81 136 TYR A N 1
ATOM 1036 C CA . TYR A 1 136 ? -6.009 -15.346 5.641 1.00 80.81 136 TYR A CA 1
ATOM 1037 C C . TYR A 1 136 ? -7.127 -15.649 6.641 1.00 80.81 136 TYR A C 1
ATOM 1039 O O . TYR A 1 136 ? -8.206 -15.062 6.590 1.00 80.81 136 TYR A O 1
ATOM 1047 N N . ALA A 1 137 ? -6.870 -16.591 7.550 1.00 78.69 137 ALA A N 1
ATOM 1048 C CA . ALA A 1 137 ? -7.840 -16.969 8.569 1.00 78.69 137 ALA A CA 1
ATOM 1049 C C . ALA A 1 137 ? -8.123 -15.796 9.517 1.00 78.69 137 ALA A C 1
ATOM 1051 O O . ALA A 1 137 ? -7.198 -15.147 10.006 1.00 78.69 137 ALA A O 1
ATOM 1052 N N . TYR A 1 138 ? -9.404 -15.571 9.806 1.00 81.19 138 TYR A N 1
ATOM 1053 C CA . TYR A 1 138 ? -9.855 -14.545 10.734 1.00 81.19 138 TYR A CA 1
ATOM 1054 C C . TYR A 1 138 ? -10.183 -15.150 12.099 1.00 81.19 138 TYR A C 1
ATOM 1056 O O . TYR A 1 138 ? -10.989 -16.072 12.208 1.00 81.19 138 TYR A O 1
ATOM 1064 N N . THR A 1 139 ? -9.582 -14.595 13.149 1.00 83.25 139 THR A N 1
ATOM 1065 C CA . THR A 1 139 ? -9.948 -14.863 14.542 1.00 83.25 139 THR A CA 1
ATOM 1066 C C . THR A 1 139 ? -10.443 -13.566 15.193 1.00 83.25 139 THR A C 1
ATOM 1068 O O . THR A 1 139 ? -9.700 -12.581 15.218 1.00 83.25 139 THR A O 1
ATOM 1071 N N . PRO A 1 140 ? -11.673 -13.516 15.735 1.00 81.69 140 PRO A N 1
ATOM 1072 C CA . PRO A 1 140 ? -12.191 -12.319 16.391 1.00 81.69 140 PRO A CA 1
ATOM 1073 C C . PRO A 1 140 ? -11.311 -11.836 17.549 1.00 81.69 140 PRO A C 1
ATOM 1075 O O . PRO A 1 140 ? -10.669 -12.629 18.236 1.00 81.69 140 PRO A O 1
ATOM 1078 N N . SER A 1 141 ? -11.320 -10.524 17.797 1.00 80.31 141 SER A N 1
ATOM 1079 C CA . SER A 1 141 ? -10.656 -9.885 18.949 1.00 80.31 141 SER A CA 1
ATOM 1080 C C . SER A 1 141 ? -9.128 -10.027 19.011 1.00 80.31 141 SER A C 1
ATOM 1082 O O . SER A 1 141 ? -8.518 -9.642 20.011 1.00 80.31 141 SER A O 1
ATOM 1084 N N . VAL A 1 142 ? -8.490 -10.518 17.946 1.00 86.94 142 VAL A N 1
ATOM 1085 C CA . VAL A 1 142 ? -7.030 -10.538 17.801 1.00 86.94 142 VAL A CA 1
ATOM 1086 C C . VAL A 1 142 ? -6.587 -9.801 16.537 1.00 86.94 142 VAL A C 1
ATOM 1088 O O . VAL A 1 142 ? -7.385 -9.311 15.739 1.00 86.94 142 VAL A O 1
ATOM 1091 N N . ASN A 1 143 ? -5.276 -9.685 16.396 1.00 90.06 143 ASN A N 1
ATOM 1092 C CA . ASN A 1 143 ? -4.604 -9.098 15.251 1.00 90.06 143 ASN A CA 1
ATOM 1093 C C . ASN A 1 143 ? -4.643 -10.067 14.063 1.00 90.06 143 ASN A C 1
ATOM 1095 O O . ASN A 1 143 ? -4.117 -11.172 14.181 1.00 90.06 143 ASN A O 1
ATOM 1099 N N . ASN A 1 144 ? -5.205 -9.653 12.927 1.00 86.62 144 ASN A N 1
ATOM 1100 C CA . ASN A 1 144 ? -5.303 -10.498 11.735 1.00 86.62 144 ASN A CA 1
ATOM 1101 C C . ASN A 1 144 ? -4.872 -9.735 10.486 1.00 86.62 144 ASN A C 1
ATOM 1103 O O . ASN A 1 144 ? -5.331 -8.620 10.246 1.00 86.62 144 ASN A O 1
ATOM 1107 N N . THR A 1 145 ? -4.070 -10.368 9.634 1.00 89.75 145 THR A N 1
ATOM 1108 C CA . THR A 1 145 ? -4.077 -10.022 8.207 1.00 89.75 145 THR A CA 1
ATOM 1109 C C . THR A 1 145 ? -5.348 -10.624 7.619 1.00 89.75 145 THR A C 1
ATOM 1111 O O . THR A 1 145 ? -5.648 -11.773 7.915 1.00 89.75 145 THR A O 1
ATOM 1114 N N . LEU A 1 146 ? -6.111 -9.861 6.840 1.00 87.44 146 LEU A N 1
ATOM 1115 C CA . LEU A 1 146 ? -7.339 -10.331 6.191 1.00 87.44 146 LEU A CA 1
ATOM 1116 C C . LEU A 1 146 ? -7.049 -10.806 4.775 1.00 87.44 146 LEU A C 1
ATOM 1118 O O . LEU A 1 146 ? -7.358 -11.933 4.391 1.00 87.44 146 LEU A O 1
ATOM 1122 N N . VAL A 1 147 ? -6.407 -9.933 4.006 1.00 89.00 147 VAL A N 1
ATOM 1123 C CA . VAL A 1 147 ? -6.124 -10.154 2.595 1.00 89.00 147 VAL A CA 1
ATOM 1124 C C . VAL A 1 147 ? -4.860 -9.403 2.192 1.00 89.00 147 VAL A C 1
ATOM 1126 O O . VAL A 1 147 ? -4.608 -8.302 2.677 1.00 89.00 147 VAL A O 1
ATOM 1129 N N . GLY A 1 148 ? -4.069 -10.006 1.309 1.00 88.25 148 GLY A N 1
ATOM 1130 C CA . GLY A 1 148 ? -2.976 -9.361 0.588 1.00 88.25 148 GLY A CA 1
ATOM 1131 C C . GLY A 1 148 ? -3.235 -9.402 -0.914 1.00 88.25 148 GLY A C 1
ATOM 1132 O O . GLY A 1 148 ? -3.582 -10.455 -1.447 1.00 88.25 148 GLY A O 1
ATOM 1133 N N . PHE A 1 149 ? -3.055 -8.272 -1.588 1.00 89.94 149 PHE A N 1
ATOM 1134 C CA . PHE A 1 149 ? -3.100 -8.123 -3.039 1.00 89.94 149 PHE A CA 1
ATOM 1135 C C . PHE A 1 149 ? -1.677 -7.904 -3.542 1.00 89.94 149 PHE A C 1
ATOM 1137 O O . PHE A 1 149 ? -1.038 -6.920 -3.174 1.00 89.94 149 PHE A O 1
ATOM 1144 N N . TYR A 1 150 ? -1.185 -8.801 -4.384 1.00 84.62 150 TYR A N 1
ATOM 1145 C CA . TYR A 1 150 ? 0.189 -8.816 -4.867 1.00 84.62 150 TYR A CA 1
ATOM 1146 C C . TYR A 1 150 ? 0.205 -8.512 -6.357 1.00 84.62 150 TYR A C 1
ATOM 1148 O O . TYR A 1 150 ? -0.461 -9.200 -7.137 1.00 84.62 150 TYR A O 1
ATOM 1156 N N . SER A 1 151 ? 0.984 -7.501 -6.739 1.00 82.94 151 SER A N 1
ATOM 1157 C CA . SER A 1 151 ? 1.213 -7.184 -8.148 1.00 82.94 151 SER A CA 1
ATOM 1158 C C . SER A 1 151 ? 1.778 -8.396 -8.903 1.00 82.94 151 SER A C 1
ATOM 1160 O O . SER A 1 151 ? 2.451 -9.236 -8.292 1.00 82.94 151 SER A O 1
ATOM 1162 N N . PRO A 1 152 ? 1.502 -8.519 -10.215 1.00 70.31 152 PRO A N 1
ATOM 1163 C CA . PRO A 1 152 ? 2.059 -9.593 -11.020 1.00 70.31 152 PRO A CA 1
ATOM 1164 C C . PRO A 1 152 ? 3.581 -9.662 -10.854 1.00 70.31 152 PRO A C 1
ATOM 1166 O O . PRO A 1 152 ? 4.295 -8.694 -11.122 1.00 70.31 152 PRO A O 1
ATOM 1169 N N . SER A 1 153 ? 4.091 -10.817 -10.425 1.00 58.72 153 SER A N 1
ATOM 1170 C CA . SER A 1 153 ? 5.526 -11.085 -10.477 1.00 58.72 153 SER A CA 1
ATOM 1171 C C . SER A 1 153 ? 5.901 -11.357 -11.927 1.00 58.72 153 SER A C 1
ATOM 1173 O O . SER A 1 153 ? 5.459 -12.350 -12.496 1.00 58.72 153 SER A O 1
ATOM 1175 N N . LYS A 1 154 ? 6.737 -10.507 -12.523 1.00 48.59 154 LYS A N 1
ATOM 1176 C CA . LYS A 1 154 ? 7.495 -10.893 -13.725 1.00 48.59 154 LYS A CA 1
ATOM 1177 C C . LYS A 1 154 ? 8.832 -11.565 -13.371 1.00 48.59 154 LYS A C 1
ATOM 1179 O O . LYS A 1 154 ? 9.550 -12.024 -14.245 1.00 48.59 154 LYS A O 1
ATOM 1184 N N . THR A 1 155 ? 9.179 -11.642 -12.085 1.00 40.34 155 THR A N 1
ATOM 1185 C CA . THR A 1 155 ? 10.569 -11.816 -11.638 1.00 40.34 155 THR A CA 1
ATOM 1186 C C . THR A 1 155 ? 10.927 -13.212 -11.135 1.00 40.34 155 THR A C 1
ATOM 1188 O O . THR A 1 155 ? 12.107 -13.539 -11.117 1.00 40.34 155 THR A O 1
ATOM 1191 N N . ALA A 1 156 ? 9.965 -14.072 -10.786 1.00 35.47 156 ALA A N 1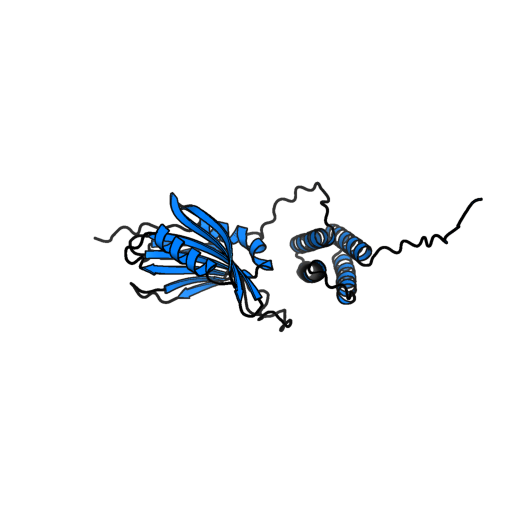
ATOM 1192 C CA . ALA A 1 156 ? 10.295 -15.418 -10.295 1.00 35.47 156 ALA A CA 1
ATOM 1193 C C . ALA A 1 156 ? 10.776 -16.393 -11.397 1.00 35.47 156 ALA A C 1
ATOM 1195 O O . ALA A 1 156 ? 11.298 -17.457 -11.076 1.00 35.47 156 ALA A O 1
ATOM 1196 N N . SER A 1 157 ? 10.625 -16.046 -12.684 1.00 32.12 157 SER A N 1
ATOM 1197 C CA . SER A 1 157 ? 11.003 -16.913 -13.815 1.00 32.12 157 SER A CA 1
ATOM 1198 C C . SER A 1 157 ? 12.053 -16.321 -14.769 1.00 32.12 157 SER A C 1
ATOM 1200 O O . SER A 1 157 ? 12.552 -17.065 -15.609 1.00 32.12 157 SER A O 1
ATOM 1202 N N . GLU A 1 158 ? 12.405 -15.032 -14.684 1.00 37.06 158 GLU A N 1
ATOM 1203 C CA . GLU A 1 158 ? 13.206 -14.372 -15.741 1.00 37.06 158 GLU A CA 1
ATOM 1204 C C . GLU A 1 158 ? 14.527 -13.733 -15.266 1.00 37.06 158 GLU A C 1
ATOM 1206 O O . GLU A 1 158 ? 15.388 -13.444 -16.091 1.00 37.06 158 GLU A O 1
ATOM 1211 N N . LEU A 1 159 ? 14.756 -13.565 -13.956 1.00 33.03 159 LEU A N 1
ATOM 1212 C CA . LEU A 1 159 ? 15.965 -12.912 -13.425 1.00 33.03 159 LEU A CA 1
ATOM 1213 C C . LEU A 1 159 ? 16.598 -13.732 -12.303 1.00 33.03 159 LEU A C 1
ATOM 1215 O O . LEU A 1 159 ? 16.597 -13.322 -11.143 1.00 33.03 159 LEU A O 1
ATOM 1219 N N . GLY A 1 160 ? 17.150 -14.899 -12.650 1.00 29.80 160 GLY A N 1
ATOM 1220 C CA . GLY A 1 160 ? 17.970 -15.684 -11.730 1.00 29.80 160 GLY A CA 1
ATOM 1221 C C . GLY A 1 160 ? 18.946 -14.783 -10.966 1.00 29.80 160 GLY A C 1
ATOM 1222 O O . GLY A 1 160 ? 19.845 -14.212 -11.569 1.00 29.80 160 GLY A O 1
ATOM 1223 N N . ASN A 1 161 ? 18.705 -14.637 -9.659 1.00 27.64 161 ASN A N 1
ATOM 1224 C CA . ASN A 1 161 ? 19.551 -14.002 -8.647 1.00 27.64 161 ASN A CA 1
ATOM 1225 C C . ASN A 1 161 ? 20.568 -12.976 -9.180 1.00 27.64 161 ASN A C 1
ATOM 1227 O O . ASN A 1 161 ? 21.757 -13.277 -9.303 1.00 27.64 161 ASN A O 1
ATOM 1231 N N . ILE A 1 162 ? 20.131 -11.735 -9.409 1.00 31.66 162 ILE A N 1
ATOM 1232 C CA . ILE A 1 162 ? 21.067 -10.608 -9.464 1.00 31.66 162 ILE A CA 1
ATOM 1233 C C . ILE A 1 162 ? 21.428 -10.258 -8.015 1.00 31.66 162 ILE A C 1
ATOM 1235 O O . ILE A 1 162 ? 20.583 -9.819 -7.235 1.00 31.66 162 ILE A O 1
ATOM 1239 N N . SER A 1 163 ? 22.682 -10.526 -7.647 1.00 33.69 163 SER A N 1
ATOM 1240 C CA . SER A 1 163 ? 23.254 -10.300 -6.316 1.00 33.69 163 SER A CA 1
ATOM 1241 C C . SER A 1 163 ? 22.849 -8.950 -5.713 1.00 33.69 163 SER A C 1
ATOM 1243 O O . SER A 1 163 ? 23.151 -7.900 -6.273 1.00 33.69 163 SER A O 1
ATOM 1245 N N . GLY A 1 164 ? 22.211 -8.998 -4.539 1.00 37.00 164 GLY A N 1
ATOM 1246 C CA . GLY A 1 164 ? 21.846 -7.832 -3.722 1.00 37.00 164 GLY A CA 1
ATOM 1247 C C . GLY A 1 164 ? 20.343 -7.584 -3.580 1.00 37.00 164 GLY A C 1
ATOM 1248 O O . GLY A 1 164 ? 19.951 -6.813 -2.711 1.00 37.00 164 GLY A O 1
ATOM 1249 N N . VAL A 1 165 ? 19.513 -8.263 -4.376 1.00 36.16 165 VAL A N 1
ATOM 1250 C CA . VAL A 1 165 ? 18.050 -8.229 -4.270 1.00 36.16 165 VAL A CA 1
ATOM 1251 C C . VAL A 1 165 ? 17.585 -9.648 -3.987 1.00 36.16 165 VAL A C 1
ATOM 1253 O O . VAL A 1 165 ? 17.842 -10.560 -4.774 1.00 36.16 165 VAL A O 1
ATOM 1256 N N . SER A 1 166 ? 16.921 -9.873 -2.859 1.00 39.38 166 SER A N 1
ATOM 1257 C CA . SER A 1 166 ? 16.231 -11.145 -2.647 1.00 39.38 166 SER A CA 1
ATOM 1258 C C . SER A 1 166 ? 15.124 -11.268 -3.709 1.00 39.38 166 SER A C 1
ATOM 1260 O O . SER A 1 166 ? 14.114 -10.571 -3.665 1.00 39.38 166 SER A O 1
ATOM 1262 N N . GLY A 1 167 ? 15.357 -12.097 -4.731 1.00 42.94 167 GLY A N 1
ATOM 1263 C CA . GLY A 1 167 ? 14.650 -12.116 -6.022 1.00 42.94 167 GLY A CA 1
ATOM 1264 C C . GLY A 1 167 ? 13.164 -12.499 -6.030 1.00 42.94 167 GLY A C 1
ATOM 1265 O O . GLY A 1 167 ? 12.690 -13.017 -7.029 1.00 42.94 167 GLY A O 1
ATOM 1266 N N . ASN A 1 168 ? 12.411 -12.253 -4.957 1.00 53.19 168 ASN A N 1
ATOM 1267 C CA . ASN A 1 168 ? 11.006 -12.650 -4.825 1.00 53.19 168 ASN A CA 1
ATOM 1268 C C . ASN A 1 168 ? 10.081 -11.541 -4.290 1.00 53.19 168 ASN A C 1
ATOM 1270 O O . ASN A 1 168 ? 8.897 -11.800 -4.066 1.00 53.19 168 ASN A O 1
ATOM 1274 N N . PHE A 1 169 ? 10.578 -10.323 -4.045 1.00 66.19 169 PHE A N 1
ATOM 1275 C CA . PHE A 1 169 ? 9.722 -9.241 -3.557 1.00 66.19 169 PHE A CA 1
ATOM 1276 C C . PHE A 1 169 ? 8.906 -8.625 -4.704 1.00 66.19 169 PHE A C 1
ATOM 1278 O O . PHE A 1 169 ? 9.464 -8.078 -5.652 1.00 66.19 169 PHE A O 1
ATOM 1285 N N . VAL A 1 170 ? 7.577 -8.665 -4.591 1.00 79.00 170 VAL A N 1
ATOM 1286 C CA . VAL A 1 170 ? 6.662 -7.896 -5.447 1.00 79.00 170 VAL A CA 1
ATOM 1287 C C . VAL A 1 170 ? 5.946 -6.839 -4.615 1.00 79.00 170 VAL A C 1
ATOM 1289 O O . VAL A 1 170 ? 5.612 -7.111 -3.460 1.00 79.00 170 VAL A O 1
ATOM 1292 N N . PRO A 1 171 ? 5.669 -5.647 -5.167 1.00 85.94 171 PRO A N 1
ATOM 1293 C CA . PRO A 1 171 ? 4.799 -4.678 -4.517 1.00 85.94 171 PRO A CA 1
ATOM 1294 C C . PRO A 1 171 ? 3.439 -5.287 -4.165 1.00 85.94 171 PRO A C 1
ATOM 1296 O O . PRO A 1 171 ? 2.842 -6.006 -4.974 1.00 85.94 171 PRO A O 1
ATOM 1299 N N . TYR A 1 172 ? 2.950 -4.992 -2.963 1.00 88.69 172 TYR A N 1
ATOM 1300 C CA . TYR A 1 172 ? 1.672 -5.505 -2.478 1.00 88.69 172 TYR A CA 1
ATOM 1301 C C . TYR A 1 172 ? 0.952 -4.502 -1.580 1.00 88.69 172 TYR A C 1
ATOM 1303 O O . TYR A 1 172 ? 1.581 -3.661 -0.933 1.00 88.69 172 TYR A O 1
ATOM 1311 N N . LEU A 1 173 ? -0.372 -4.625 -1.533 1.00 96.69 173 LEU A N 1
ATOM 1312 C CA . LEU A 1 173 ? -1.254 -3.955 -0.582 1.00 96.69 173 LEU A CA 1
ATOM 1313 C C . LEU A 1 173 ? -1.891 -5.023 0.304 1.00 96.69 173 LEU A C 1
ATOM 1315 O O . LEU A 1 173 ? -2.554 -5.913 -0.219 1.00 96.69 173 LEU A O 1
ATOM 1319 N N . ASP A 1 174 ? -1.737 -4.941 1.618 1.00 95.50 174 ASP A N 1
ATOM 1320 C CA . ASP A 1 174 ? -2.448 -5.810 2.555 1.00 95.50 174 ASP A CA 1
ATOM 1321 C C . ASP A 1 174 ? -3.403 -5.029 3.456 1.00 95.50 174 ASP A C 1
ATOM 1323 O O . ASP A 1 174 ? -3.232 -3.835 3.706 1.00 95.50 174 ASP A O 1
ATOM 1327 N N . ILE A 1 175 ? -4.445 -5.721 3.916 1.00 96.81 175 ILE A N 1
ATOM 1328 C CA . ILE A 1 175 ? -5.415 -5.205 4.878 1.00 96.81 175 ILE A CA 1
ATOM 1329 C C . ILE A 1 175 ? -5.249 -5.986 6.169 1.00 96.81 175 ILE A C 1
ATOM 1331 O O . ILE A 1 175 ? -5.442 -7.202 6.214 1.00 96.81 175 ILE A O 1
ATOM 1335 N N . PHE A 1 176 ? -4.914 -5.265 7.227 1.00 95.94 176 PHE A N 1
ATOM 1336 C CA . 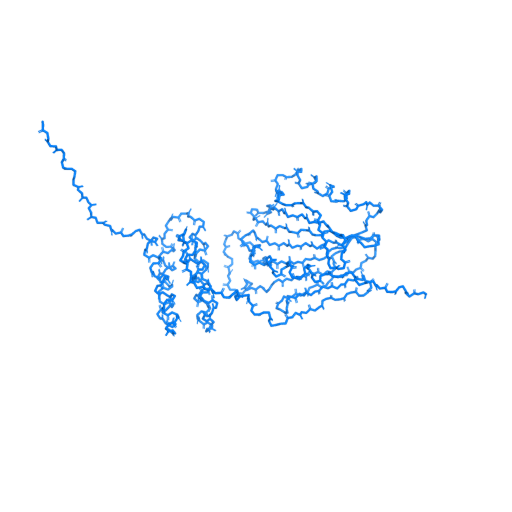PHE A 1 176 ? -4.775 -5.787 8.572 1.00 95.94 176 PHE A CA 1
ATOM 1337 C C . PHE A 1 176 ? -5.866 -5.206 9.471 1.00 95.94 176 PHE A C 1
ATOM 1339 O O . PHE A 1 176 ? -6.193 -4.026 9.370 1.00 95.94 176 PHE A O 1
ATOM 1346 N N . ILE A 1 177 ? -6.419 -6.024 10.361 1.00 94.69 177 ILE A N 1
ATOM 1347 C CA . ILE A 1 177 ? -7.429 -5.625 11.340 1.00 94.69 177 ILE A CA 1
ATOM 1348 C C . ILE A 1 177 ? -6.930 -5.920 12.751 1.00 94.69 177 ILE A C 1
ATOM 1350 O O . ILE A 1 177 ? -6.332 -6.966 13.017 1.00 94.69 177 ILE A O 1
ATOM 1354 N N . PHE A 1 178 ? -7.184 -4.997 13.672 1.00 94.81 178 PHE A N 1
ATOM 1355 C CA . PHE A 1 178 ? -6.906 -5.197 15.090 1.00 94.81 178 PHE A CA 1
ATOM 1356 C C . PHE A 1 178 ? -7.909 -4.447 15.970 1.00 94.81 178 PHE A C 1
ATOM 1358 O O . PHE A 1 178 ? -8.412 -3.397 15.561 1.00 94.81 178 PHE A O 1
ATOM 1365 N N . PRO A 1 179 ? -8.190 -4.942 17.189 1.00 93.75 179 PRO A N 1
ATOM 1366 C CA . PRO A 1 179 ? -9.069 -4.245 18.117 1.00 93.75 179 PRO A CA 1
ATOM 1367 C C . PRO A 1 179 ? -8.453 -2.906 18.537 1.00 93.75 179 PRO A C 1
ATOM 1369 O O . PRO A 1 179 ? -7.289 -2.849 18.941 1.00 93.75 179 PRO A O 1
ATOM 1372 N N . SER A 1 180 ? -9.250 -1.835 18.506 1.00 92.38 180 SER A N 1
ATOM 1373 C CA . SER A 1 180 ? -8.836 -0.499 18.957 1.00 92.38 180 SER A CA 1
ATOM 1374 C C . SER A 1 180 ? -8.604 -0.446 20.467 1.00 92.38 180 SER A C 1
ATOM 1376 O O . SER A 1 180 ? -7.887 0.424 20.950 1.00 92.38 180 SER A O 1
ATOM 1378 N N . LYS A 1 181 ? -9.204 -1.380 21.224 1.00 91.06 181 LYS A N 1
ATOM 1379 C CA . LYS A 1 181 ? -9.164 -1.430 22.697 1.00 91.06 181 LYS A CA 1
ATOM 1380 C C . LYS A 1 181 ? -9.608 -0.106 23.337 1.00 91.06 181 LYS A C 1
ATOM 1382 O O . LYS A 1 181 ? -9.050 0.305 24.348 1.00 91.06 181 LYS A O 1
ATOM 1387 N N . ASN A 1 182 ? -10.610 0.544 22.736 1.00 88.12 182 ASN A N 1
ATOM 1388 C CA . ASN A 1 182 ? -11.148 1.852 23.138 1.00 88.12 182 ASN A CA 1
ATOM 1389 C C . ASN A 1 182 ? -10.135 3.011 23.068 1.00 88.12 182 ASN A C 1
ATOM 1391 O O . ASN A 1 182 ? -10.361 4.055 23.673 1.00 88.12 182 ASN A O 1
ATOM 1395 N N . VAL A 1 183 ? -9.037 2.843 22.328 1.00 93.06 183 VAL A N 1
ATOM 1396 C CA . VAL A 1 183 ? -8.075 3.911 22.037 1.00 93.06 183 VAL A CA 1
ATOM 1397 C C . VAL A 1 183 ? -8.525 4.664 20.785 1.00 93.06 183 VAL A C 1
ATOM 1399 O O . VAL A 1 183 ? -8.986 4.053 19.816 1.00 93.06 183 VAL A O 1
ATOM 1402 N N . SER A 1 184 ? -8.399 5.992 20.797 1.00 93.81 184 SER A N 1
ATOM 1403 C CA . SER A 1 184 ? -8.763 6.823 19.646 1.00 93.81 184 SER A CA 1
ATOM 1404 C C . SER A 1 184 ? -7.812 6.616 18.458 1.00 93.81 184 SER A C 1
ATOM 1406 O O . SER A 1 184 ? -6.651 6.230 18.624 1.00 93.81 184 SER A O 1
ATOM 1408 N N . LEU A 1 185 ? -8.283 6.907 17.238 1.00 94.62 185 LEU A N 1
ATOM 1409 C CA . LEU A 1 185 ? -7.448 6.835 16.031 1.00 94.62 185 LEU A CA 1
ATOM 1410 C C . LEU A 1 185 ? -6.187 7.703 16.164 1.00 94.62 185 LEU A C 1
ATOM 1412 O O . LEU A 1 185 ? -5.091 7.249 15.837 1.00 94.62 185 LEU A O 1
ATOM 1416 N N . ASP A 1 186 ? -6.338 8.921 16.684 1.00 94.75 186 ASP A N 1
ATOM 1417 C CA . ASP A 1 186 ? -5.240 9.877 16.834 1.00 94.75 186 ASP A CA 1
ATOM 1418 C C . ASP A 1 186 ? -4.163 9.370 17.796 1.00 94.75 186 ASP A C 1
ATOM 1420 O O . ASP A 1 186 ? -2.970 9.497 17.518 1.00 94.75 186 ASP A O 1
ATOM 1424 N N . GLU A 1 187 ? -4.550 8.740 18.906 1.00 95.56 187 GLU A N 1
ATOM 1425 C CA . GLU A 1 187 ? -3.601 8.137 19.847 1.00 95.56 187 GLU A CA 1
ATOM 1426 C C . GLU A 1 187 ? -2.862 6.943 19.231 1.00 95.56 187 GLU A C 1
ATOM 1428 O O . GLU A 1 187 ? -1.647 6.806 19.416 1.00 95.56 187 GLU A O 1
ATOM 1433 N N . ILE A 1 188 ? -3.562 6.109 18.455 1.00 95.50 188 ILE A N 1
ATOM 1434 C CA . ILE A 1 188 ? -2.968 4.975 17.731 1.00 95.50 188 ILE A CA 1
ATOM 1435 C C . ILE A 1 188 ? -1.932 5.475 16.720 1.00 95.50 188 ILE A C 1
ATOM 1437 O O . ILE A 1 188 ? -0.795 4.991 16.694 1.00 95.50 188 ILE A O 1
ATOM 1441 N N . VAL A 1 189 ? -2.296 6.480 15.924 1.00 96.00 189 VAL A N 1
ATOM 1442 C CA . VAL A 1 189 ? -1.420 7.108 14.928 1.00 96.00 189 VAL A CA 1
ATOM 1443 C C . VAL A 1 189 ? -0.224 7.779 15.598 1.00 96.00 189 VAL A C 1
ATOM 1445 O O . VAL A 1 189 ? 0.915 7.562 15.183 1.00 96.00 189 VAL A O 1
ATOM 1448 N N . LYS A 1 190 ? -0.440 8.537 16.676 1.00 96.25 190 LYS A N 1
ATOM 1449 C CA . LYS A 1 190 ? 0.633 9.195 17.432 1.00 96.25 190 LYS A CA 1
ATOM 1450 C C . LYS A 1 190 ? 1.626 8.182 17.997 1.00 96.25 190 LYS A C 1
ATOM 1452 O O . LYS A 1 190 ? 2.835 8.363 17.866 1.00 96.25 190 LYS A O 1
ATOM 1457 N N . SER A 1 191 ? 1.129 7.090 18.577 1.00 94.44 191 SER A N 1
ATOM 1458 C CA . SER A 1 191 ? 1.963 5.985 19.057 1.00 94.44 191 SER A CA 1
ATOM 1459 C C . SER A 1 191 ? 2.783 5.361 17.921 1.00 94.44 191 SER A C 1
ATOM 1461 O O . SER A 1 191 ? 3.988 5.130 18.067 1.00 94.44 191 SER A O 1
ATOM 1463 N N . ARG A 1 192 ? 2.169 5.169 16.744 1.00 94.31 192 ARG A N 1
ATOM 1464 C CA . ARG A 1 192 ? 2.862 4.666 15.553 1.00 94.31 192 ARG A CA 1
ATOM 1465 C C . ARG A 1 192 ? 3.969 5.608 15.081 1.00 94.31 192 ARG A C 1
ATOM 1467 O O . ARG A 1 192 ? 5.079 5.138 14.847 1.00 94.31 192 ARG A O 1
ATOM 1474 N N . ILE A 1 193 ? 3.685 6.902 14.960 1.00 94.56 193 ILE A N 1
ATOM 1475 C CA . ILE A 1 193 ? 4.652 7.929 14.545 1.00 94.56 193 ILE A CA 1
ATOM 1476 C C . ILE A 1 193 ? 5.833 7.973 15.515 1.00 94.56 193 ILE A C 1
ATOM 1478 O O . ILE A 1 193 ? 6.981 7.938 15.078 1.00 94.56 193 ILE A O 1
ATOM 1482 N N . ASN A 1 194 ? 5.568 7.964 16.824 1.00 94.81 194 ASN A N 1
ATOM 1483 C CA . ASN A 1 194 ? 6.619 7.941 17.840 1.00 94.81 194 ASN A CA 1
ATOM 1484 C C . ASN A 1 194 ? 7.524 6.716 17.675 1.00 94.81 194 ASN A C 1
ATOM 1486 O O . ASN A 1 194 ? 8.743 6.854 17.652 1.00 94.81 194 ASN A O 1
ATOM 1490 N N . LYS A 1 195 ? 6.938 5.527 17.476 1.00 91.50 195 LYS A N 1
ATOM 1491 C CA . LYS A 1 195 ? 7.702 4.293 17.250 1.00 91.50 195 LYS A CA 1
ATOM 1492 C C . LYS A 1 195 ? 8.568 4.355 15.988 1.00 91.50 195 LYS A C 1
ATOM 1494 O O . LYS A 1 195 ? 9.681 3.839 16.006 1.00 91.50 195 LYS A O 1
ATOM 1499 N N . ILE A 1 196 ? 8.063 4.960 14.911 1.00 90.25 196 ILE A N 1
ATOM 1500 C CA . ILE A 1 196 ? 8.819 5.158 13.667 1.00 90.25 196 ILE A CA 1
ATOM 1501 C C . ILE A 1 196 ? 9.995 6.113 13.916 1.00 90.25 196 ILE A C 1
ATOM 1503 O O . ILE A 1 196 ? 11.129 5.767 13.606 1.00 90.25 196 ILE A O 1
ATOM 1507 N N . ASN A 1 197 ? 9.747 7.261 14.551 1.00 90.81 197 ASN A N 1
ATOM 1508 C CA . ASN A 1 197 ? 10.770 8.276 14.822 1.00 90.81 197 ASN A CA 1
ATOM 1509 C C . ASN A 1 197 ? 11.851 7.817 15.813 1.00 90.81 197 ASN A C 1
ATOM 1511 O O . ASN A 1 197 ? 12.970 8.319 15.774 1.00 90.81 197 ASN A O 1
ATOM 1515 N N . SER A 1 198 ? 11.548 6.869 16.705 1.00 91.12 198 SER A N 1
ATOM 1516 C CA . SER A 1 198 ? 12.535 6.294 17.630 1.00 91.12 198 SER A CA 1
ATOM 1517 C C . SER A 1 198 ? 13.500 5.296 16.973 1.00 91.12 198 SER A C 1
ATOM 1519 O O . SER A 1 198 ? 14.362 4.756 17.663 1.00 91.12 198 SER A O 1
ATOM 1521 N N . SER A 1 199 ? 13.370 5.011 15.674 1.00 89.38 199 SER A N 1
ATOM 1522 C CA . SER A 1 199 ? 14.213 4.045 14.969 1.00 89.38 199 SER A CA 1
ATOM 1523 C C . SER A 1 199 ? 14.932 4.685 13.784 1.00 89.38 199 SER A C 1
ATOM 1525 O O . SER A 1 199 ? 14.309 5.249 12.892 1.00 89.38 199 SER A O 1
ATOM 1527 N N . SER A 1 200 ? 16.255 4.518 13.727 1.00 85.31 200 SER A N 1
ATOM 1528 C CA . SER A 1 200 ? 17.109 5.035 12.646 1.00 85.31 200 SER A CA 1
ATOM 1529 C C . SER A 1 200 ? 16.835 4.412 11.275 1.00 85.31 200 SER A C 1
ATOM 1531 O O . SER A 1 200 ? 17.285 4.935 10.262 1.00 85.31 200 SER A O 1
ATOM 1533 N N . ASN A 1 201 ? 16.119 3.287 11.232 1.00 87.50 201 ASN A N 1
ATOM 1534 C CA . ASN A 1 201 ? 15.836 2.564 9.995 1.00 87.50 201 ASN A CA 1
ATOM 1535 C C . ASN A 1 201 ? 14.615 3.112 9.256 1.00 87.50 201 ASN A C 1
ATOM 1537 O O . ASN A 1 201 ? 14.279 2.581 8.198 1.00 87.50 201 ASN A O 1
ATOM 1541 N N . PHE A 1 202 ? 13.934 4.124 9.804 1.00 90.06 202 PHE A N 1
ATOM 1542 C CA . PHE A 1 202 ? 12.711 4.667 9.232 1.00 90.06 202 PHE A CA 1
ATOM 1543 C C . PHE A 1 202 ? 12.748 6.189 9.132 1.00 90.06 202 PHE A C 1
ATOM 1545 O O . PHE A 1 202 ? 13.260 6.870 10.016 1.00 90.06 202 PHE A O 1
ATOM 1552 N N . VAL A 1 203 ? 12.153 6.726 8.066 1.00 90.88 203 VAL A N 1
ATOM 1553 C CA . VAL A 1 203 ? 12.040 8.174 7.842 1.00 90.88 203 VAL A CA 1
ATOM 1554 C C . VAL A 1 203 ? 10.637 8.499 7.355 1.00 90.88 203 VAL A C 1
ATOM 1556 O O . VAL A 1 203 ? 10.234 8.030 6.292 1.00 90.88 203 VAL A O 1
ATOM 1559 N N . ILE A 1 204 ? 9.894 9.305 8.116 1.00 92.38 204 ILE A N 1
ATOM 1560 C CA . ILE A 1 204 ? 8.561 9.773 7.717 1.00 92.38 204 ILE A CA 1
ATOM 1561 C C . ILE A 1 204 ? 8.704 10.819 6.610 1.00 92.38 204 ILE A C 1
ATOM 1563 O O . ILE A 1 204 ? 9.414 11.808 6.770 1.00 92.38 204 ILE A O 1
ATOM 1567 N N . ASN A 1 205 ? 8.009 10.601 5.496 1.00 88.56 205 ASN A N 1
ATOM 1568 C CA . ASN A 1 205 ? 7.931 11.542 4.381 1.00 88.56 205 ASN A CA 1
ATOM 1569 C C . ASN A 1 205 ? 6.646 12.374 4.438 1.00 88.56 205 ASN A C 1
ATOM 1571 O O . ASN A 1 205 ? 6.662 13.556 4.114 1.00 88.56 205 ASN A O 1
ATOM 1575 N N . GLU A 1 206 ? 5.534 11.756 4.842 1.00 92.44 206 GLU A N 1
ATOM 1576 C CA . GLU A 1 206 ? 4.223 12.397 4.912 1.00 92.44 206 GLU A CA 1
ATOM 1577 C C . GLU A 1 206 ? 3.386 11.792 6.043 1.00 92.44 206 GLU A C 1
ATOM 1579 O O . GLU A 1 206 ? 3.447 10.590 6.303 1.00 92.44 206 GLU A O 1
ATOM 1584 N N . SER A 1 207 ? 2.597 12.627 6.719 1.00 95.25 207 SER A N 1
ATOM 1585 C CA . SER A 1 207 ? 1.693 12.221 7.795 1.00 95.25 207 SER A CA 1
ATOM 1586 C C . SER A 1 207 ? 0.547 13.223 7.893 1.00 95.25 207 SER A C 1
ATOM 1588 O O . SER A 1 207 ? 0.793 14.387 8.212 1.00 95.25 207 SER A O 1
ATOM 1590 N N . LYS A 1 208 ? -0.690 12.810 7.595 1.00 96.06 208 LYS A N 1
ATOM 1591 C CA . LYS A 1 208 ? -1.852 13.717 7.616 1.00 96.06 208 LYS A CA 1
ATOM 1592 C C . LYS A 1 208 ? -3.194 12.977 7.726 1.00 96.06 208 LYS A C 1
ATOM 1594 O O . LYS A 1 208 ? -3.283 11.817 7.317 1.00 96.06 208 LYS A O 1
ATOM 1599 N N . PRO A 1 209 ? -4.256 13.638 8.219 1.00 96.56 209 PRO A N 1
ATOM 1600 C CA . PRO A 1 209 ? -5.615 13.128 8.077 1.00 96.56 209 PRO A CA 1
ATOM 1601 C C . PRO A 1 209 ? -6.056 13.135 6.604 1.00 96.56 209 PRO A C 1
ATOM 1603 O O . PRO A 1 209 ? -5.664 14.010 5.828 1.00 96.56 209 PRO A O 1
ATOM 1606 N N . ILE A 1 210 ? -6.886 12.162 6.233 1.00 95.38 210 ILE A N 1
ATOM 1607 C CA . ILE A 1 210 ? -7.538 12.038 4.922 1.00 95.38 210 ILE A CA 1
ATOM 1608 C C . ILE A 1 210 ? -8.975 11.520 5.098 1.00 95.38 210 ILE A C 1
ATOM 1610 O O . ILE A 1 210 ? -9.365 11.082 6.181 1.00 95.38 210 ILE A O 1
ATOM 1614 N N . SER A 1 211 ? -9.764 11.536 4.026 1.00 92.19 211 SER A N 1
ATOM 1615 C CA . SER A 1 211 ? -11.095 10.923 3.995 1.00 92.19 211 SER A CA 1
ATOM 1616 C C . SER A 1 211 ? -11.145 9.848 2.918 1.00 92.19 211 SER A C 1
ATOM 1618 O O . SER A 1 211 ? -10.722 10.085 1.787 1.00 92.19 211 SER A O 1
ATOM 1620 N N . LEU A 1 212 ? -11.650 8.669 3.278 1.00 92.44 212 LEU A N 1
ATOM 1621 C CA . LEU A 1 212 ? -11.942 7.588 2.339 1.00 92.44 212 LEU A CA 1
ATOM 1622 C C . LEU A 1 212 ? -13.358 7.748 1.769 1.00 92.44 212 LEU A C 1
ATOM 1624 O O . LEU A 1 212 ? -14.085 8.695 2.096 1.00 92.44 212 LEU A O 1
ATOM 1628 N N . LYS A 1 213 ? -13.754 6.819 0.895 1.00 89.25 213 LYS A N 1
ATOM 1629 C CA . LYS A 1 213 ? -15.090 6.790 0.296 1.00 89.25 213 LYS A CA 1
ATOM 1630 C C . LYS A 1 213 ? -16.174 6.851 1.383 1.00 89.25 213 LYS A C 1
ATOM 1632 O O . LYS A 1 213 ? -16.041 6.245 2.441 1.00 89.25 213 LYS A O 1
ATOM 1637 N N . GLY A 1 214 ? -17.232 7.623 1.128 1.00 87.69 214 GLY A N 1
ATOM 1638 C CA . GLY A 1 214 ? -18.304 7.851 2.105 1.00 87.69 214 GLY A CA 1
ATOM 1639 C C . GLY A 1 214 ? -17.941 8.827 3.234 1.00 87.69 214 GLY A C 1
ATOM 1640 O O . GLY A 1 214 ? -18.608 8.824 4.261 1.00 87.69 214 GLY A O 1
ATOM 1641 N N . ASN A 1 215 ? -16.904 9.659 3.057 1.00 90.44 215 ASN A N 1
ATOM 1642 C CA . ASN A 1 215 ? -16.368 10.578 4.076 1.00 90.44 215 ASN A CA 1
ATOM 1643 C C . ASN A 1 215 ? -15.861 9.872 5.340 1.00 90.44 215 ASN A C 1
ATOM 1645 O O . ASN A 1 215 ? -15.788 10.476 6.410 1.00 90.44 215 ASN A O 1
ATOM 1649 N N . GLN A 1 216 ? -15.484 8.600 5.213 1.00 91.75 216 GLN A N 1
ATOM 1650 C CA . GLN A 1 216 ? -14.946 7.824 6.316 1.00 91.75 216 GLN A CA 1
ATOM 1651 C C . GLN A 1 216 ? -13.606 8.432 6.781 1.00 91.75 216 GLN A C 1
ATOM 1653 O O . GLN A 1 216 ? -12.677 8.536 5.969 1.00 91.75 216 GLN A O 1
ATOM 1658 N N . PRO A 1 217 ? -13.464 8.820 8.064 1.00 94.31 217 PRO A N 1
ATOM 1659 C CA . PRO A 1 217 ? -12.215 9.356 8.588 1.00 94.31 217 PRO A CA 1
ATOM 1660 C C . PRO A 1 217 ? -11.073 8.350 8.470 1.00 94.31 217 PRO A C 1
ATOM 1662 O O . PRO A 1 217 ? -11.216 7.168 8.801 1.00 94.31 217 PRO A O 1
ATOM 1665 N N . ALA A 1 218 ? -9.918 8.824 8.024 1.00 97.19 218 ALA A N 1
ATOM 1666 C CA . ALA A 1 218 ? -8.716 8.019 7.958 1.00 97.19 218 ALA A CA 1
ATOM 1667 C C . ALA A 1 218 ? -7.464 8.868 8.189 1.00 97.19 218 ALA A C 1
ATOM 1669 O O . ALA A 1 218 ? -7.486 10.099 8.160 1.00 97.19 218 ALA A O 1
ATOM 1670 N N . TYR A 1 219 ? -6.348 8.192 8.419 1.00 98.31 219 TYR A N 1
ATOM 1671 C CA . TYR A 1 219 ? -5.056 8.832 8.598 1.00 98.31 219 TYR A CA 1
ATOM 1672 C C . TYR A 1 219 ? -4.006 8.120 7.757 1.00 98.31 219 TYR A C 1
ATOM 1674 O O . TYR A 1 219 ? -3.889 6.896 7.830 1.00 98.31 219 TYR A O 1
ATOM 1682 N N . ILE A 1 220 ? -3.237 8.879 6.977 1.00 97.69 220 ILE A N 1
ATOM 1683 C CA . ILE A 1 220 ? -2.166 8.344 6.138 1.00 97.69 220 ILE A CA 1
ATOM 1684 C C . ILE A 1 220 ? -0.793 8.654 6.731 1.00 97.69 220 ILE A C 1
ATOM 1686 O O . ILE A 1 220 ? -0.532 9.772 7.175 1.00 97.69 220 ILE A O 1
ATOM 1690 N N . ILE A 1 221 ? 0.095 7.663 6.693 1.00 97.38 221 ILE A N 1
ATOM 1691 C CA . ILE A 1 221 ? 1.523 7.810 6.975 1.00 97.38 221 ILE A CA 1
ATOM 1692 C C . ILE A 1 221 ? 2.299 7.213 5.800 1.00 97.38 221 ILE A C 1
ATOM 1694 O O . ILE A 1 221 ? 2.123 6.036 5.480 1.00 97.38 221 ILE A O 1
ATOM 1698 N N . ILE A 1 222 ? 3.181 7.999 5.184 1.00 95.81 222 ILE A N 1
ATOM 1699 C CA . ILE A 1 222 ? 4.133 7.533 4.172 1.00 95.81 222 ILE A CA 1
ATOM 1700 C C . ILE A 1 222 ? 5.534 7.642 4.751 1.00 95.81 222 ILE A C 1
ATOM 1702 O O . ILE A 1 222 ? 5.934 8.706 5.227 1.00 95.81 222 ILE A O 1
ATOM 1706 N N . TYR A 1 223 ? 6.280 6.544 4.722 1.00 94.06 223 TYR A N 1
ATOM 1707 C CA . TYR A 1 223 ? 7.627 6.500 5.269 1.00 94.06 223 TYR A CA 1
ATOM 1708 C C . TYR A 1 223 ? 8.530 5.535 4.505 1.00 94.06 223 TYR A C 1
ATOM 1710 O O . TYR A 1 223 ? 8.090 4.508 3.982 1.00 94.06 223 TYR A O 1
ATOM 1718 N N . ASN A 1 224 ? 9.818 5.851 4.504 1.00 91.31 224 ASN A N 1
ATOM 1719 C CA . ASN A 1 224 ? 10.871 4.967 4.035 1.00 91.31 224 ASN A CA 1
ATOM 1720 C C . ASN A 1 224 ? 11.294 4.029 5.168 1.00 91.31 224 ASN A C 1
ATOM 1722 O O . ASN A 1 224 ? 11.284 4.415 6.338 1.00 91.31 224 ASN A O 1
ATOM 1726 N N . SER A 1 225 ? 11.682 2.806 4.827 1.00 89.06 225 SER A N 1
ATOM 1727 C CA . SER A 1 225 ? 12.232 1.829 5.761 1.00 89.06 225 SER A CA 1
ATOM 1728 C C . SER A 1 225 ? 13.386 1.062 5.138 1.00 89.06 225 SER A C 1
ATOM 1730 O O . SER A 1 225 ? 13.280 0.641 3.989 1.00 89.06 225 SER A O 1
ATOM 1732 N N . MET A 1 226 ? 14.437 0.812 5.907 1.00 85.38 226 MET A N 1
ATOM 1733 C CA . MET A 1 226 ? 15.546 -0.049 5.502 1.00 85.38 226 MET A CA 1
ATOM 1734 C C . MET A 1 226 ? 15.422 -1.420 6.171 1.00 85.38 226 MET A C 1
ATOM 1736 O O . MET A 1 226 ? 15.232 -1.509 7.386 1.00 85.38 226 MET A O 1
ATOM 1740 N N . ALA A 1 227 ? 15.530 -2.494 5.391 1.00 76.94 227 ALA A N 1
ATOM 1741 C CA . ALA A 1 227 ? 15.516 -3.860 5.904 1.00 76.94 227 ALA A CA 1
ATOM 1742 C C . ALA A 1 227 ? 16.503 -4.724 5.117 1.00 76.94 227 ALA A C 1
ATOM 1744 O O . ALA A 1 227 ? 16.436 -4.771 3.898 1.00 76.94 227 ALA A O 1
ATOM 1745 N N . GLN A 1 228 ? 17.414 -5.407 5.820 1.00 76.25 228 GLN A N 1
ATOM 1746 C CA . GLN A 1 228 ? 18.421 -6.295 5.214 1.00 76.25 228 GLN A CA 1
ATOM 1747 C C . GLN A 1 228 ? 19.259 -5.628 4.099 1.00 76.25 228 GLN A C 1
ATOM 1749 O O . GLN A 1 228 ? 19.653 -6.278 3.140 1.00 76.25 228 GLN A O 1
ATOM 1754 N N . GLY A 1 229 ? 19.527 -4.322 4.224 1.00 76.69 229 GLY A N 1
ATOM 1755 C CA . GLY A 1 229 ? 20.254 -3.540 3.214 1.00 76.69 229 GLY A CA 1
ATOM 1756 C C . GLY A 1 229 ? 19.403 -3.073 2.026 1.00 76.69 229 GLY A C 1
ATOM 1757 O O . GLY A 1 229 ? 19.886 -2.288 1.217 1.00 76.69 229 GLY A O 1
ATOM 1758 N N . GLU A 1 230 ? 18.137 -3.485 1.940 1.00 75.69 230 GLU A N 1
ATOM 1759 C CA . GLU A 1 230 ? 17.198 -3.034 0.914 1.00 75.69 230 GLU A CA 1
ATOM 1760 C C . GLU A 1 230 ? 16.362 -1.833 1.402 1.00 75.69 230 GLU A C 1
ATOM 1762 O O . GLU A 1 230 ? 15.966 -1.740 2.573 1.00 75.69 230 GLU A O 1
ATOM 1767 N N . HIS A 1 231 ? 16.077 -0.908 0.479 1.00 82.25 231 HIS A N 1
ATOM 1768 C CA . HIS A 1 231 ? 15.255 0.277 0.717 1.00 82.25 231 HIS A CA 1
ATOM 1769 C C . HIS A 1 231 ? 13.811 0.037 0.281 1.00 82.25 231 HIS A C 1
ATOM 1771 O O . HIS A 1 231 ? 13.515 -0.209 -0.891 1.00 82.25 231 HIS A O 1
ATOM 1777 N N . PHE A 1 232 ? 12.896 0.189 1.229 1.00 86.00 232 PHE A N 1
ATOM 1778 C CA . PHE A 1 232 ? 11.463 0.095 1.004 1.00 86.00 232 PHE A CA 1
ATOM 1779 C C . PHE A 1 232 ? 10.790 1.422 1.293 1.00 86.00 232 PHE A C 1
ATOM 1781 O O . PHE A 1 232 ? 11.226 2.196 2.147 1.00 86.00 232 PHE A O 1
ATOM 1788 N N . LYS A 1 233 ? 9.649 1.617 0.649 1.00 90.62 233 LYS A N 1
ATOM 1789 C CA . LYS A 1 233 ? 8.727 2.697 0.946 1.00 90.62 233 LYS A CA 1
ATOM 1790 C C . LYS A 1 233 ? 7.357 2.118 1.252 1.00 90.62 233 LYS A C 1
ATOM 1792 O O . LYS A 1 233 ? 6.893 1.180 0.597 1.00 90.62 233 LYS A O 1
ATOM 1797 N N . LYS A 1 234 ? 6.736 2.648 2.302 1.00 94.81 234 LYS A N 1
ATOM 1798 C CA . LYS A 1 234 ? 5.465 2.166 2.833 1.00 94.81 234 LYS A CA 1
ATOM 1799 C C . LYS A 1 234 ? 4.460 3.297 2.905 1.00 94.81 234 LYS A C 1
ATOM 1801 O O . LYS A 1 234 ? 4.794 4.397 3.335 1.00 94.81 234 LYS A O 1
ATOM 1806 N N . MET A 1 235 ? 3.226 2.997 2.526 1.00 97.19 235 MET A N 1
ATOM 1807 C CA . MET A 1 235 ? 2.071 3.865 2.720 1.00 97.19 235 MET A CA 1
ATOM 1808 C C . MET A 1 235 ? 1.055 3.122 3.571 1.00 97.19 235 MET A C 1
ATOM 1810 O O . MET A 1 235 ? 0.567 2.066 3.180 1.00 97.19 235 MET A O 1
ATOM 1814 N N . GLN A 1 236 ? 0.764 3.670 4.742 1.00 98.06 236 GLN A N 1
ATOM 1815 C CA . GLN A 1 236 ? -0.172 3.107 5.701 1.00 98.06 236 GLN A CA 1
ATOM 1816 C C . GLN A 1 236 ? -1.384 4.012 5.829 1.00 98.06 236 GLN A C 1
ATOM 1818 O O . GLN A 1 236 ? -1.225 5.194 6.121 1.00 98.06 236 GLN A O 1
ATOM 1823 N N . VAL A 1 237 ? -2.574 3.449 5.654 1.00 98.25 237 VAL A N 1
ATOM 1824 C CA . VAL A 1 237 ? -3.846 4.137 5.863 1.00 98.25 237 VAL A CA 1
ATOM 1825 C C . VAL A 1 237 ? -4.597 3.451 6.992 1.00 98.25 237 VAL A C 1
ATOM 1827 O O . VAL A 1 237 ? -4.922 2.270 6.902 1.00 98.25 237 VAL A O 1
ATOM 1830 N N . TYR A 1 238 ? -4.856 4.205 8.054 1.00 98.06 238 TYR A N 1
ATOM 1831 C CA . TYR A 1 238 ? -5.587 3.765 9.236 1.00 98.06 238 TYR A CA 1
ATOM 1832 C C . TYR A 1 238 ? -7.009 4.300 9.172 1.00 98.06 238 TYR A C 1
ATOM 1834 O O . TYR A 1 238 ? -7.193 5.502 8.988 1.00 98.06 238 TYR A O 1
ATOM 1842 N N . THR A 1 239 ? -8.008 3.446 9.371 1.00 96.38 239 THR A N 1
ATOM 1843 C CA . THR A 1 239 ? -9.403 3.882 9.486 1.00 96.38 239 THR A CA 1
ATOM 1844 C C . THR A 1 239 ? -10.150 3.078 10.557 1.00 96.38 239 THR A C 1
ATOM 1846 O O . THR A 1 239 ? -9.984 1.856 10.633 1.00 96.38 239 THR A O 1
ATOM 1849 N N . PRO A 1 240 ? -10.919 3.738 11.441 1.00 93.88 240 PRO A N 1
ATOM 1850 C CA . PRO A 1 240 ? -11.670 3.065 12.488 1.00 93.88 240 PRO A CA 1
ATOM 1851 C C . PRO A 1 240 ? -13.010 2.545 11.966 1.00 93.88 240 PRO A C 1
ATOM 1853 O O . PRO A 1 240 ? -13.700 3.222 11.209 1.00 93.88 240 PRO A O 1
ATOM 1856 N N . LEU A 1 241 ? -13.415 1.373 12.444 1.00 89.12 241 LEU A N 1
ATOM 1857 C CA . LEU A 1 241 ? -14.757 0.836 12.250 1.00 89.12 241 LEU A CA 1
ATOM 1858 C C . LEU A 1 241 ? -15.186 0.077 13.505 1.00 89.12 241 LEU A C 1
ATOM 1860 O O . LEU A 1 241 ? -14.586 -0.940 13.865 1.00 89.12 241 LEU A O 1
ATOM 1864 N N . HIS A 1 242 ? -16.238 0.566 14.162 1.00 83.56 242 HIS A N 1
ATOM 1865 C CA . HIS A 1 242 ? -16.691 0.060 15.460 1.00 83.56 242 HIS A CA 1
ATOM 1866 C C . HIS A 1 242 ? -15.521 -0.019 16.467 1.00 83.56 242 HIS A C 1
ATOM 1868 O O . HIS A 1 242 ? -14.849 0.978 16.728 1.00 83.56 242 HIS A O 1
ATOM 1874 N N . ASN A 1 243 ? -15.248 -1.209 17.009 1.00 89.06 243 ASN A N 1
ATOM 1875 C CA . ASN A 1 243 ? -14.186 -1.469 17.982 1.00 89.06 243 ASN A CA 1
ATOM 1876 C C . ASN A 1 243 ? -12.867 -1.928 17.334 1.00 89.06 243 ASN A C 1
ATOM 1878 O O . ASN A 1 243 ? -11.976 -2.401 18.042 1.00 89.06 243 ASN A O 1
ATOM 1882 N N . ASN A 1 244 ? -12.727 -1.803 16.012 1.00 92.38 244 ASN A N 1
ATOM 1883 C CA . ASN A 1 244 ? -11.557 -2.246 15.259 1.00 92.38 244 ASN A CA 1
ATOM 1884 C C . ASN A 1 244 ? -10.913 -1.097 14.475 1.00 92.38 244 ASN A C 1
ATOM 1886 O O . ASN A 1 244 ? -11.564 -0.124 14.096 1.00 92.38 244 ASN A O 1
ATOM 1890 N N . ILE A 1 245 ? -9.622 -1.245 14.195 1.00 95.75 245 ILE A N 1
ATOM 1891 C CA . ILE A 1 245 ? -8.890 -0.444 13.218 1.00 95.75 245 ILE A CA 1
ATOM 1892 C C . ILE A 1 245 ? -8.568 -1.324 12.022 1.00 95.75 245 ILE A C 1
ATOM 1894 O O . ILE A 1 245 ? -8.025 -2.419 12.180 1.00 95.75 245 ILE A O 1
ATOM 1898 N N . TYR A 1 246 ? -8.858 -0.801 10.837 1.00 96.06 246 TYR A N 1
ATOM 1899 C CA . TYR A 1 246 ? -8.411 -1.352 9.571 1.00 96.06 246 TYR A CA 1
ATOM 1900 C C . TYR A 1 246 ? -7.175 -0.572 9.133 1.00 96.06 246 TYR A C 1
ATOM 1902 O O . TYR A 1 246 ? -7.156 0.661 9.136 1.00 96.06 246 TYR A O 1
ATOM 1910 N N . LEU A 1 247 ? -6.127 -1.310 8.796 1.00 97.62 247 LEU A N 1
ATOM 1911 C CA . LEU A 1 247 ? -4.840 -0.804 8.357 1.00 97.62 247 LEU A CA 1
ATOM 1912 C C . LEU A 1 247 ? -4.561 -1.348 6.962 1.00 97.62 247 LEU A C 1
ATOM 1914 O O . LEU A 1 247 ? -4.240 -2.523 6.803 1.00 97.62 247 LEU A O 1
ATOM 1918 N N . LEU A 1 248 ? -4.650 -0.475 5.967 1.00 98.38 248 LEU A N 1
ATOM 1919 C CA . LEU A 1 248 ? -4.221 -0.767 4.609 1.00 98.38 248 LEU A CA 1
ATOM 1920 C C . LEU A 1 248 ? -2.743 -0.395 4.503 1.00 98.38 248 LEU A C 1
ATOM 1922 O O . LEU A 1 248 ? -2.390 0.762 4.740 1.00 98.38 248 LEU A O 1
ATOM 1926 N N . THR A 1 249 ? -1.871 -1.346 4.177 1.00 97.81 249 THR A N 1
ATOM 1927 C CA . THR A 1 249 ? -0.435 -1.085 4.016 1.00 97.81 249 THR A CA 1
ATOM 1928 C C . THR A 1 249 ? 0.015 -1.433 2.607 1.00 97.81 249 THR A C 1
ATOM 1930 O O . THR A 1 249 ? 0.031 -2.586 2.200 1.00 97.81 249 THR A O 1
ATOM 1933 N N . PHE A 1 250 ? 0.421 -0.420 1.849 1.00 97.25 250 PHE A N 1
ATOM 1934 C CA . PHE A 1 250 ? 1.144 -0.623 0.603 1.00 97.25 250 PHE A CA 1
ATOM 1935 C C . PHE A 1 250 ? 2.636 -0.681 0.897 1.00 97.25 250 PHE A C 1
ATOM 1937 O O . PHE A 1 250 ? 3.186 0.256 1.480 1.00 97.25 250 PHE A O 1
ATOM 1944 N N . THR A 1 251 ? 3.284 -1.766 0.482 1.00 92.31 251 THR A N 1
ATOM 1945 C CA . THR A 1 251 ? 4.733 -1.935 0.588 1.00 92.31 251 THR A CA 1
ATOM 1946 C C . THR A 1 251 ? 5.324 -2.158 -0.794 1.00 92.31 251 THR A C 1
ATOM 1948 O O . THR A 1 251 ? 4.923 -3.073 -1.513 1.00 92.31 251 THR A O 1
ATOM 1951 N N . ALA A 1 252 ? 6.326 -1.354 -1.136 1.00 84.38 252 ALA A N 1
ATOM 1952 C CA . ALA A 1 252 ? 7.142 -1.543 -2.324 1.00 84.38 252 ALA A CA 1
ATOM 1953 C C . ALA A 1 252 ? 8.614 -1.264 -2.013 1.00 84.38 252 ALA A C 1
ATOM 1955 O O . ALA A 1 252 ? 8.934 -0.540 -1.068 1.00 84.38 252 ALA A O 1
ATOM 1956 N N . GLN A 1 253 ? 9.512 -1.807 -2.832 1.00 82.44 253 GLN A N 1
ATOM 1957 C CA . GLN A 1 253 ? 10.868 -1.271 -2.930 1.00 82.44 253 GLN A CA 1
ATOM 1958 C C . GLN A 1 253 ? 10.781 0.190 -3.384 1.00 82.44 253 GLN A C 1
ATOM 1960 O O . GLN A 1 253 ? 9.904 0.532 -4.182 1.00 82.44 253 GLN A O 1
ATOM 1965 N N . ASP A 1 254 ? 11.666 1.050 -2.880 1.00 77.94 254 ASP A N 1
ATOM 1966 C CA . ASP A 1 254 ? 11.580 2.502 -3.113 1.00 77.94 254 ASP A CA 1
ATOM 1967 C C . ASP A 1 254 ? 11.534 2.839 -4.618 1.00 77.94 254 ASP A C 1
ATOM 1969 O O . ASP A 1 254 ? 10.659 3.572 -5.079 1.00 77.94 254 ASP A O 1
ATOM 1973 N N . ALA A 1 255 ? 12.365 2.155 -5.414 1.00 75.00 255 ALA A N 1
ATOM 1974 C CA . ALA A 1 255 ? 12.417 2.288 -6.872 1.00 75.00 255 ALA A CA 1
ATOM 1975 C C . ALA A 1 255 ? 11.105 1.923 -7.599 1.00 75.00 255 ALA A C 1
ATOM 1977 O O . ALA A 1 255 ? 10.851 2.418 -8.695 1.00 75.00 255 ALA A O 1
ATOM 1978 N N . LEU A 1 256 ? 10.263 1.067 -7.009 1.00 75.44 256 LEU A N 1
ATOM 1979 C CA . LEU A 1 256 ? 8.995 0.627 -7.601 1.00 75.44 256 LEU A CA 1
ATOM 1980 C C . LEU A 1 256 ? 7.786 1.380 -7.045 1.00 75.44 256 LEU A C 1
ATOM 1982 O O . LEU A 1 256 ? 6.711 1.323 -7.639 1.00 75.44 256 LEU A O 1
ATOM 1986 N N . PHE A 1 257 ? 7.925 2.080 -5.919 1.00 78.69 257 PHE A N 1
ATOM 1987 C CA . PHE A 1 257 ? 6.793 2.670 -5.209 1.00 78.69 257 PHE A CA 1
ATOM 1988 C C . PHE A 1 257 ? 5.965 3.604 -6.102 1.00 78.69 257 PHE A C 1
ATOM 1990 O O . PHE A 1 257 ? 4.745 3.464 -6.182 1.00 78.69 257 PHE A O 1
ATOM 1997 N N . SER A 1 258 ? 6.625 4.511 -6.829 1.00 78.19 258 SER A N 1
ATOM 1998 C CA . SER A 1 258 ? 5.959 5.474 -7.716 1.00 78.19 258 SER A CA 1
ATOM 1999 C C . SER A 1 258 ? 5.233 4.809 -8.891 1.00 78.19 258 SER A C 1
ATOM 2001 O O . SER A 1 258 ? 4.174 5.291 -9.289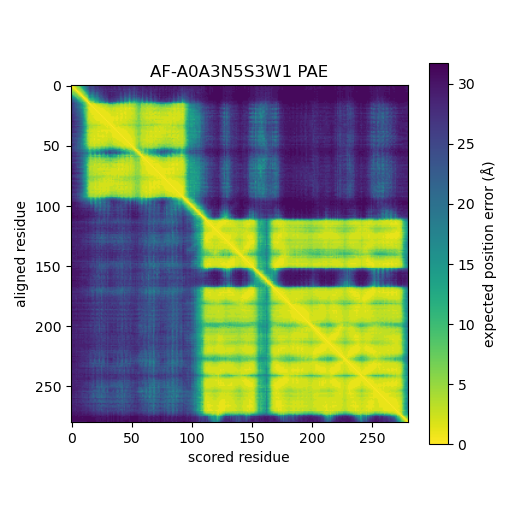 1.00 78.19 258 SER A O 1
ATOM 2003 N N . ASN A 1 259 ? 5.736 3.674 -9.392 1.00 77.88 259 ASN A N 1
ATOM 2004 C CA . ASN A 1 259 ? 5.147 2.952 -10.530 1.00 77.88 259 ASN A CA 1
ATOM 2005 C C . ASN A 1 259 ? 3.766 2.376 -10.192 1.00 77.88 259 ASN A C 1
ATOM 2007 O O . ASN A 1 259 ? 2.893 2.285 -11.052 1.00 77.88 259 ASN A O 1
ATOM 2011 N N . TYR A 1 260 ? 3.561 2.004 -8.928 1.00 83.56 260 TYR A N 1
ATOM 2012 C CA . TYR A 1 260 ? 2.319 1.400 -8.450 1.00 83.56 260 TYR A CA 1
ATOM 2013 C C . TYR A 1 260 ? 1.436 2.371 -7.664 1.00 83.56 260 TYR A C 1
ATOM 2015 O O . TYR A 1 260 ? 0.272 2.059 -7.411 1.00 83.56 260 TYR A O 1
ATOM 2023 N N . LEU A 1 261 ? 1.942 3.560 -7.319 1.00 83.00 261 LEU A N 1
ATOM 2024 C CA . LEU A 1 261 ? 1.249 4.523 -6.466 1.00 83.00 261 LEU A CA 1
ATOM 2025 C C . LEU A 1 261 ? -0.137 4.896 -7.006 1.00 83.00 261 LEU A C 1
ATOM 2027 O O . LEU A 1 261 ? -1.105 4.899 -6.251 1.00 83.00 261 LEU A O 1
ATOM 2031 N N . GLN A 1 262 ? -0.264 5.159 -8.310 1.00 84.25 262 GLN A N 1
ATOM 2032 C CA . GLN A 1 262 ? -1.558 5.502 -8.908 1.00 84.25 262 GLN A CA 1
ATOM 2033 C C . GLN A 1 262 ? -2.555 4.335 -8.830 1.00 84.25 262 GLN A C 1
ATOM 2035 O O . GLN A 1 262 ? -3.729 4.541 -8.526 1.00 84.25 262 GLN A O 1
ATOM 2040 N N . THR A 1 263 ? -2.099 3.110 -9.097 1.00 85.88 263 THR A N 1
ATOM 2041 C CA . THR A 1 263 ? -2.927 1.897 -9.032 1.00 85.88 263 THR A CA 1
ATOM 2042 C C . THR A 1 263 ? -3.401 1.639 -7.607 1.00 85.88 263 THR A C 1
ATOM 2044 O O . THR A 1 263 ? -4.591 1.449 -7.374 1.00 85.88 263 THR A O 1
ATOM 2047 N N . VAL A 1 264 ? -2.495 1.724 -6.637 1.00 95.06 264 VAL A N 1
ATOM 2048 C CA . VAL A 1 264 ? -2.804 1.522 -5.220 1.00 95.06 264 VAL A CA 1
ATOM 2049 C C . VAL A 1 264 ? -3.718 2.620 -4.684 1.00 95.06 264 VAL A C 1
ATOM 2051 O O . VAL A 1 264 ? -4.638 2.325 -3.928 1.00 95.06 264 VAL A O 1
ATOM 2054 N N . TRP A 1 265 ? -3.544 3.876 -5.104 1.00 91.31 265 TRP A N 1
ATOM 2055 C CA . TRP A 1 265 ? -4.488 4.936 -4.747 1.00 91.31 265 TRP A CA 1
ATOM 2056 C C . TRP A 1 265 ? -5.895 4.665 -5.272 1.00 91.31 265 TRP A C 1
ATOM 2058 O O . TRP A 1 265 ? -6.857 4.928 -4.556 1.00 91.31 265 TRP A O 1
ATOM 2068 N N . LYS A 1 266 ? -6.045 4.101 -6.478 1.00 91.50 266 LYS A N 1
ATOM 2069 C CA . LYS A 1 266 ? -7.362 3.664 -6.973 1.00 91.50 266 LYS A CA 1
ATOM 2070 C C . LYS A 1 266 ? -7.954 2.566 -6.087 1.00 91.50 266 LYS A C 1
ATOM 2072 O O . LYS A 1 266 ? -9.135 2.646 -5.766 1.00 91.50 266 LYS A O 1
ATOM 2077 N N . MET A 1 267 ? -7.141 1.605 -5.640 1.00 96.56 267 MET A N 1
ATOM 2078 C CA . MET A 1 267 ? -7.580 0.573 -4.691 1.00 96.56 267 MET A CA 1
ATOM 2079 C C . MET A 1 267 ? -8.045 1.203 -3.371 1.00 96.56 267 MET A C 1
ATOM 2081 O O . MET A 1 267 ? -9.178 0.984 -2.957 1.00 96.56 267 MET A O 1
ATOM 2085 N N . ILE A 1 268 ? -7.230 2.059 -2.750 1.00 95.81 268 ILE A N 1
ATOM 2086 C CA . ILE A 1 268 ? -7.564 2.732 -1.483 1.00 95.81 268 ILE A CA 1
ATOM 2087 C C . ILE A 1 268 ? -8.813 3.611 -1.622 1.00 95.81 268 ILE A C 1
ATOM 2089 O O . ILE A 1 268 ? -9.675 3.583 -0.753 1.00 95.81 268 ILE A O 1
ATOM 2093 N N . ASN A 1 269 ? -8.964 4.343 -2.726 1.00 93.19 269 ASN A N 1
ATOM 2094 C CA . ASN A 1 269 ? -10.152 5.169 -2.969 1.00 93.19 269 ASN A CA 1
ATOM 2095 C C . ASN A 1 269 ? -11.416 4.340 -3.238 1.00 93.19 269 ASN A C 1
ATOM 2097 O O . ASN A 1 269 ? -12.526 4.841 -3.068 1.00 93.19 269 ASN A O 1
ATOM 2101 N N . SER A 1 270 ? -11.262 3.086 -3.670 1.00 94.50 270 SER A N 1
ATOM 2102 C CA . SER A 1 270 ? -12.373 2.142 -3.809 1.00 94.50 270 SER A CA 1
ATOM 2103 C C . SER A 1 270 ? -12.731 1.435 -2.502 1.00 94.50 270 SER A C 1
ATOM 2105 O O . SER A 1 270 ? -13.798 0.827 -2.441 1.00 94.50 270 SER A O 1
ATOM 2107 N N . PHE A 1 271 ? -11.860 1.505 -1.485 1.00 95.44 271 PHE A N 1
ATOM 2108 C CA . PHE A 1 271 ? -12.114 0.894 -0.188 1.00 95.44 271 PHE A CA 1
ATOM 2109 C C . PHE A 1 271 ? -13.345 1.532 0.443 1.00 95.44 271 PHE A C 1
ATOM 2111 O O . PHE A 1 271 ? -13.436 2.752 0.602 1.00 95.44 271 PHE A O 1
ATOM 2118 N N . GLU A 1 272 ? -14.286 0.679 0.807 1.00 91.94 272 GLU A N 1
ATOM 2119 C CA . GLU A 1 272 ? -15.558 1.067 1.374 1.00 91.94 272 GLU A CA 1
ATOM 2120 C C . GLU A 1 272 ? -15.842 0.227 2.605 1.00 91.94 272 GLU A C 1
ATOM 2122 O O . GLU A 1 272 ? -15.659 -0.992 2.616 1.00 91.94 272 GLU A O 1
ATOM 2127 N N . ILE A 1 273 ? -16.331 0.907 3.633 1.00 87.50 273 ILE A N 1
ATOM 2128 C CA . ILE A 1 273 ? -16.963 0.259 4.764 1.00 87.50 273 ILE A CA 1
ATOM 2129 C C . ILE A 1 273 ? -18.425 0.075 4.391 1.00 87.50 273 ILE A C 1
ATOM 2131 O O . ILE A 1 273 ? -19.198 1.031 4.328 1.00 87.50 273 ILE A O 1
ATOM 2135 N N . THR A 1 274 ? -18.798 -1.164 4.114 1.00 79.12 274 THR A N 1
ATOM 2136 C CA . THR A 1 274 ? -20.186 -1.523 3.871 1.00 79.12 274 THR A CA 1
ATOM 2137 C C . THR A 1 274 ? -20.836 -1.711 5.232 1.00 79.12 274 THR A C 1
ATOM 2139 O O . THR A 1 274 ? -20.499 -2.656 5.946 1.00 79.12 274 THR A O 1
ATOM 2142 N N . ASN A 1 275 ? -21.754 -0.823 5.615 1.00 62.25 275 ASN A N 1
ATOM 2143 C CA . ASN A 1 275 ? -22.571 -1.035 6.806 1.00 62.25 275 ASN A CA 1
ATOM 2144 C C . ASN A 1 275 ? -23.342 -2.352 6.639 1.00 62.25 275 ASN A C 1
ATOM 2146 O O . ASN A 1 275 ? -24.361 -2.400 5.950 1.00 62.25 275 ASN A O 1
ATOM 2150 N N . SER A 1 276 ? -22.836 -3.427 7.247 1.00 45.91 276 SER A N 1
ATOM 2151 C CA . SER A 1 276 ? -23.595 -4.656 7.418 1.00 45.91 276 SER A CA 1
ATOM 2152 C C . SER A 1 276 ? -24.744 -4.307 8.350 1.00 45.91 276 SER A C 1
ATOM 2154 O O . SER A 1 276 ? -24.541 -3.912 9.499 1.00 45.91 276 SER A O 1
ATOM 2156 N N . THR A 1 277 ? -25.954 -4.323 7.805 1.00 39.47 277 THR A N 1
ATOM 2157 C CA . THR A 1 277 ? -27.173 -4.124 8.575 1.00 39.47 277 THR A CA 1
ATOM 2158 C C . THR A 1 277 ? -27.209 -5.227 9.624 1.00 39.47 277 THR A C 1
ATOM 2160 O O . THR A 1 277 ? -27.134 -6.407 9.287 1.00 39.47 277 THR A O 1
ATOM 2163 N N . ALA A 1 278 ? -27.261 -4.829 10.895 1.00 31.78 278 ALA A N 1
ATOM 2164 C CA . ALA A 1 278 ? -27.407 -5.734 12.019 1.00 31.78 278 ALA A CA 1
ATOM 2165 C C . ALA A 1 278 ? -28.551 -6.718 11.741 1.00 31.78 278 ALA A C 1
ATOM 2167 O O . ALA A 1 278 ? -29.690 -6.305 11.513 1.00 31.78 278 ALA A O 1
ATOM 2168 N N . ILE A 1 279 ? -28.247 -8.015 11.751 1.00 34.28 279 ILE A N 1
ATOM 2169 C CA . ILE A 1 279 ? -29.287 -9.023 11.919 1.00 34.28 279 ILE A CA 1
ATOM 2170 C C . ILE A 1 279 ? -29.679 -8.937 13.397 1.00 34.28 279 ILE A C 1
ATOM 2172 O O . ILE A 1 279 ? -28.857 -9.218 14.272 1.00 34.28 279 ILE A O 1
ATOM 2176 N N . HIS A 1 280 ? -30.887 -8.421 13.628 1.00 33.31 280 HIS A N 1
ATOM 2177 C CA . HIS A 1 280 ? -31.592 -8.434 14.909 1.00 33.31 280 HIS A CA 1
ATOM 2178 C C . HIS A 1 280 ? -31.820 -9.856 15.423 1.00 33.31 280 HIS A C 1
ATOM 2180 O O . HIS A 1 280 ? -32.077 -10.750 14.583 1.00 33.31 280 HIS A O 1
#

Radius of gyration: 24.51 Å; Cα contacts (8 Å, |Δi|>4): 408; chains: 1; bounding box: 87×58×62 Å

Foldseek 3Di:
DDDDDDDPPPDCPDDLLVVLLVLLVQLLVCLVVVNLVSNLVSLVVSLVSLVPDPDPDPLSVLLNVLSVQLNVCSVVVNSVSNNVSSVVSCVSSPVDDPDDDPDDPPDPPQPDWDKDDDLVQQKIWIAGPQWDKDADDDDPQAKDWGMKTFHDDPFPPDDPDPDPDPRDDTKMKTKIKHFCQPPDPVRVLVVVVVVQVVDPQKDWPDWDWDAAPPRFTKIWTWMWGDDPNFIKIKIWIWGDDDRMIMIIIIIDGPVCCVVCVVNVVNRRNRMDRRPNPDPD

Mean predicted aligned error: 16.67 Å

Nearest PDB structures (foldseek):
  2xb3-assembly1_A  TM=7.116E-01  e=1.817E-08  Thermosynechococcus vestitus BP-1
  1tu1-assembly1_A  TM=7.411E-01  e=1.017E-06  Pseudomonas aeruginosa PAO1
  4pws-assembly1_A  TM=7.314E-01  e=1.407E-05  Mycobacterium tuberculosis
  6e8a-assembly1_A-3  TM=6.436E-01  e=1.968E-05  Salmonella enterica subsp. enterica serovar Typhimurium
  6e8a-assembly2_B-2  TM=6.194E-01  e=2.752E-05  Salmonella enterica subsp. enterica serovar Typhimurium

pLDDT: mean 73.29, std 20.94, range [24.91, 98.38]